Protein AF-A0A7J4PWI7-F1 (afdb_monomer_lite)

Secondary structure (DSSP, 8-state):
-HHHHHHHHHHHHHHHHHHHHHHT--------EE-TTT--EE-HHHHHHHHHHHHHHHHHHHHHHHHHHHHHHHHTT-HHHHHHHHHHHHHHHHHHHHHHHHHHHHHHHHHHHHHHTTPPPP---SHHHHHHHHHHHHHHIIIIIIHHHHHHHHHHHHHHHHHHHHHHHHHS-EEEEEEEE----SSS---EEEEEEEE--S---HHHHTT-TTTHHHHHHHHHHHHHHHHHHHHHHHHHHHHHHHHIIIIIHHHHHHHHTSTTTHHHHHHHHHHHHIIIIIHHHHHHHHHHHHHHHHHHHHHHHS-------SS---STHHHHHHHHHT-

Radius of gyration: 33.1 Å; chains: 1; bounding box: 90×52×99 Å

Structure (mmCIF, N/CA/C/O backbone):
data_AF-A0A7J4PWI7-F1
#
_entry.id   AF-A0A7J4PWI7-F1
#
loop_
_atom_site.group_PDB
_atom_site.id
_atom_site.type_symbol
_atom_site.label_atom_id
_atom_site.label_alt_id
_atom_site.label_comp_id
_atom_site.label_asym_id
_atom_site.label_entity_id
_atom_site.label_seq_id
_atom_site.pdbx_PDB_ins_code
_atom_site.Cartn_x
_atom_site.Cartn_y
_atom_site.Cartn_z
_atom_site.occupancy
_atom_site.B_iso_or_equiv
_atom_site.auth_seq_id
_atom_site.auth_comp_id
_atom_site.auth_asym_id
_atom_site.auth_atom_id
_atom_site.pdbx_PDB_model_num
ATOM 1 N N . MET A 1 1 ? -0.894 21.808 -42.595 1.00 53.47 1 MET A N 1
ATOM 2 C CA . MET A 1 1 ? 0.297 22.177 -41.791 1.00 53.47 1 MET A CA 1
ATOM 3 C C . MET A 1 1 ? 0.036 22.554 -40.318 1.00 53.47 1 MET A C 1
ATOM 5 O O . MET A 1 1 ? 0.923 22.250 -39.529 1.00 53.47 1 MET A O 1
ATOM 9 N N . PRO A 1 2 ? -1.102 23.141 -39.873 1.00 60.41 2 PRO A N 1
ATOM 10 C CA . PRO A 1 2 ? -1.274 23.492 -38.449 1.00 60.41 2 PRO A CA 1
ATOM 11 C C . PRO A 1 2 ? -1.449 22.274 -37.522 1.00 60.41 2 PRO A C 1
ATOM 13 O O . PRO A 1 2 ? -0.898 22.264 -36.426 1.00 60.41 2 PRO A O 1
ATOM 16 N N . ALA A 1 3 ? -2.112 21.208 -37.988 1.00 47.28 3 ALA A N 1
ATOM 17 C CA . ALA A 1 3 ? -2.286 19.973 -37.216 1.00 47.28 3 ALA A CA 1
ATOM 18 C C . ALA A 1 3 ? -0.951 19.293 -36.850 1.00 47.28 3 ALA A C 1
ATOM 20 O O . ALA A 1 3 ? -0.822 18.751 -35.763 1.00 47.28 3 ALA A O 1
ATOM 21 N N . PHE A 1 4 ? 0.060 19.394 -37.721 1.00 45.88 4 PHE A N 1
ATOM 22 C CA . PHE A 1 4 ? 1.384 18.800 -37.509 1.00 45.88 4 PHE A CA 1
ATOM 23 C C . PHE A 1 4 ? 2.193 19.520 -36.420 1.00 45.88 4 PHE A C 1
ATOM 25 O O . PHE A 1 4 ? 2.878 18.888 -35.623 1.00 45.88 4 PHE A O 1
ATOM 32 N N . ARG A 1 5 ? 2.090 20.855 -36.344 1.00 53.72 5 ARG A N 1
ATOM 33 C CA . ARG A 1 5 ? 2.756 21.6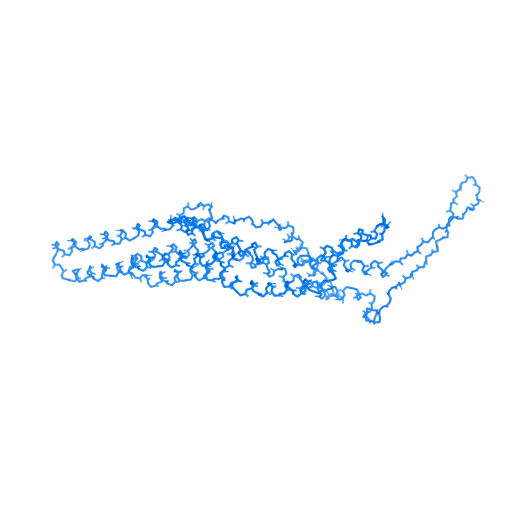30 -35.285 1.00 53.72 5 ARG A CA 1
ATOM 34 C C . ARG A 1 5 ? 2.149 21.348 -33.911 1.00 53.72 5 ARG A C 1
ATOM 36 O O . ARG A 1 5 ? 2.889 21.313 -32.936 1.00 53.72 5 ARG A O 1
ATOM 43 N N . ALA A 1 6 ? 0.837 21.114 -33.847 1.00 50.72 6 ALA A N 1
ATOM 44 C CA . ALA A 1 6 ? 0.144 20.786 -32.604 1.00 50.72 6 ALA A CA 1
ATOM 45 C C . ALA A 1 6 ? 0.543 19.403 -32.060 1.00 50.72 6 ALA A C 1
ATOM 47 O O . ALA A 1 6 ? 0.841 19.286 -30.874 1.00 50.72 6 ALA A O 1
ATOM 48 N N . THR A 1 7 ? 0.627 18.375 -32.913 1.00 52.72 7 THR A N 1
ATOM 49 C CA . THR A 1 7 ? 1.101 17.045 -32.490 1.00 52.72 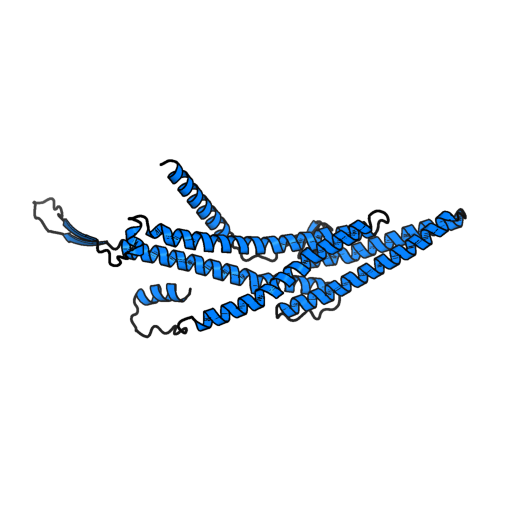7 THR A CA 1
ATOM 50 C C . THR A 1 7 ? 2.568 17.059 -32.082 1.00 52.72 7 THR A C 1
ATOM 52 O O . THR A 1 7 ? 2.908 16.464 -31.065 1.00 52.72 7 THR A O 1
ATOM 55 N N . LEU A 1 8 ? 3.432 17.782 -32.802 1.00 51.38 8 LEU A N 1
ATOM 56 C CA . LEU A 1 8 ? 4.846 17.895 -32.432 1.00 51.38 8 LEU A CA 1
ATOM 57 C C . LEU A 1 8 ? 5.028 18.584 -31.066 1.00 51.38 8 LEU A C 1
ATOM 59 O O . LEU A 1 8 ? 5.786 18.097 -30.234 1.00 51.38 8 LEU A O 1
ATOM 63 N N . LEU A 1 9 ? 4.297 19.675 -30.801 1.00 55.72 9 LEU A N 1
ATOM 64 C CA . LEU A 1 9 ? 4.323 20.365 -29.504 1.00 55.72 9 LEU A CA 1
ATOM 65 C C . LEU A 1 9 ? 3.799 19.486 -28.365 1.00 55.72 9 LEU A C 1
ATOM 67 O O . LEU A 1 9 ? 4.385 19.492 -27.286 1.00 55.72 9 LEU A O 1
ATOM 71 N N . ALA A 1 10 ? 2.740 18.709 -28.603 1.00 56.69 10 ALA A N 1
ATOM 72 C CA . ALA A 1 10 ? 2.210 17.775 -27.614 1.00 56.69 10 ALA A CA 1
ATOM 73 C C . ALA A 1 10 ? 3.214 16.658 -27.287 1.00 56.69 10 ALA A C 1
ATOM 75 O O . ALA A 1 10 ? 3.406 16.336 -26.117 1.00 56.69 10 ALA A O 1
ATOM 76 N N . ILE A 1 11 ? 3.905 16.119 -28.297 1.00 55.88 11 ILE A N 1
ATOM 77 C CA . ILE A 1 11 ? 4.947 15.101 -28.108 1.00 55.88 11 ILE A CA 1
ATOM 78 C C . ILE A 1 11 ? 6.139 15.690 -27.349 1.00 55.88 11 ILE A C 1
ATOM 80 O O . ILE A 1 11 ? 6.598 15.083 -26.389 1.00 55.88 11 ILE A O 1
ATOM 84 N N . VAL A 1 12 ? 6.611 16.885 -27.715 1.00 57.72 12 VAL A N 1
ATOM 85 C CA . VAL A 1 12 ? 7.731 17.546 -27.021 1.00 57.72 12 VAL A CA 1
ATOM 86 C C . VAL A 1 12 ? 7.363 17.873 -25.572 1.00 57.72 12 VAL A C 1
ATOM 88 O O . VAL A 1 12 ? 8.145 17.583 -24.674 1.00 57.72 12 VAL A O 1
ATOM 91 N N . ALA A 1 13 ? 6.165 18.403 -25.315 1.00 58.97 13 ALA A N 1
ATOM 92 C CA . ALA A 1 13 ? 5.693 18.674 -23.957 1.00 58.97 13 ALA A CA 1
ATOM 93 C C . ALA A 1 13 ? 5.564 17.387 -23.128 1.00 58.97 13 ALA A C 1
ATOM 95 O O . ALA A 1 13 ? 5.968 17.362 -21.968 1.00 58.97 13 ALA A O 1
ATOM 96 N N . PHE A 1 14 ? 5.065 16.306 -23.732 1.00 57.81 14 PHE A N 1
ATOM 97 C CA . PHE A 1 14 ? 4.988 14.996 -23.095 1.00 57.81 14 PHE A CA 1
ATOM 98 C C . PHE A 1 14 ? 6.383 14.438 -22.789 1.00 57.81 14 PHE A C 1
ATOM 100 O O . PHE A 1 14 ? 6.622 13.993 -21.673 1.00 57.81 14 PHE A O 1
ATOM 107 N N . VAL A 1 15 ? 7.335 14.509 -23.723 1.00 56.12 15 VAL A N 1
ATOM 108 C CA . VAL A 1 15 ? 8.722 14.059 -23.510 1.00 56.12 15 VAL A CA 1
ATOM 109 C C . VAL A 1 15 ? 9.410 14.883 -22.423 1.00 56.12 15 VAL A C 1
ATOM 111 O O . VAL A 1 15 ? 10.053 14.301 -21.558 1.00 56.12 15 VAL A O 1
ATOM 114 N N . VAL A 1 16 ? 9.239 16.208 -22.405 1.00 60.53 16 VAL A N 1
ATOM 115 C CA . VAL A 1 16 ? 9.807 17.086 -21.365 1.00 60.53 16 VAL A CA 1
ATOM 116 C C . VAL A 1 16 ? 9.191 16.795 -19.996 1.00 60.53 16 VAL A C 1
ATOM 118 O O . VAL A 1 16 ? 9.926 16.707 -19.015 1.00 60.53 16 VAL A O 1
ATOM 121 N N . LEU A 1 17 ? 7.873 16.578 -19.919 1.00 61.59 17 LEU A N 1
ATOM 122 C CA . LEU A 1 17 ? 7.196 16.175 -18.684 1.00 61.59 17 LEU A CA 1
ATOM 123 C C . LEU A 1 17 ? 7.711 14.819 -18.185 1.00 61.59 17 LEU A C 1
ATOM 125 O O . LEU A 1 17 ? 8.006 14.676 -17.001 1.00 61.59 17 LEU A O 1
ATOM 129 N N . ASN A 1 18 ? 7.884 13.850 -19.086 1.00 54.44 18 ASN A N 1
ATOM 130 C CA . ASN A 1 18 ? 8.469 12.552 -18.757 1.00 54.44 18 ASN A CA 1
ATOM 131 C C . ASN A 1 18 ? 9.926 12.682 -18.306 1.00 54.44 18 ASN A C 1
ATOM 133 O O . ASN A 1 18 ? 10.299 12.060 -17.321 1.00 54.44 18 ASN A O 1
ATOM 137 N N . LEU A 1 19 ? 10.735 13.534 -18.943 1.00 53.59 19 LEU A N 1
ATOM 138 C CA . LEU A 1 19 ? 12.110 13.802 -18.511 1.00 53.59 19 LEU A CA 1
ATOM 139 C C . LEU A 1 19 ? 12.151 14.416 -17.105 1.00 53.59 19 LEU A C 1
ATOM 141 O O . LEU A 1 19 ? 13.035 14.094 -16.313 1.00 53.59 19 LEU A O 1
ATOM 145 N N . PHE A 1 20 ? 11.185 15.281 -16.783 1.00 57.53 20 PHE A N 1
ATOM 146 C CA . PHE A 1 20 ? 11.046 15.870 -15.453 1.00 57.53 20 PHE A CA 1
ATOM 147 C C . PHE A 1 20 ? 10.653 14.813 -14.412 1.00 57.53 20 PHE A C 1
ATOM 149 O O . PHE A 1 20 ? 11.250 14.755 -13.339 1.00 57.53 20 PHE A O 1
ATOM 156 N N . LEU A 1 21 ? 9.706 13.931 -14.746 1.00 54.34 21 LEU A N 1
ATOM 157 C CA . LEU A 1 21 ? 9.281 12.822 -13.884 1.00 54.34 21 LEU A CA 1
ATOM 158 C C . LEU A 1 21 ? 10.399 11.787 -13.673 1.00 54.34 21 LEU A C 1
ATOM 160 O O . LEU A 1 21 ? 10.579 11.305 -12.559 1.00 54.34 21 LEU A O 1
ATOM 164 N N . VAL A 1 22 ? 11.187 11.499 -14.710 1.00 54.28 22 VAL A N 1
ATOM 165 C CA . VAL A 1 22 ? 12.326 10.569 -14.665 1.00 54.28 22 VAL A CA 1
ATOM 166 C C . VAL A 1 22 ? 13.483 11.138 -13.840 1.00 54.28 22 VAL A C 1
ATOM 168 O O . VAL A 1 22 ? 14.042 10.428 -13.011 1.00 54.28 22 VAL A O 1
ATOM 171 N N . ASN A 1 23 ? 13.812 12.426 -13.982 1.00 51.84 23 ASN A N 1
ATOM 172 C CA . ASN A 1 23 ? 14.836 13.069 -13.144 1.00 51.84 23 ASN A CA 1
ATOM 173 C C . ASN A 1 23 ? 14.395 13.247 -11.680 1.00 51.84 23 ASN A C 1
ATOM 175 O O . ASN A 1 23 ? 15.235 13.439 -10.805 1.00 51.84 23 ASN A O 1
ATOM 179 N N . SER A 1 24 ? 13.091 13.155 -11.406 1.00 52.72 24 SER A N 1
ATOM 180 C CA . SER A 1 24 ? 12.532 13.160 -10.049 1.00 52.72 24 SER A CA 1
ATOM 181 C C . SER A 1 24 ? 12.556 11.782 -9.385 1.00 52.72 24 SER A C 1
ATOM 183 O O . SER A 1 24 ? 12.088 11.654 -8.253 1.00 52.72 24 SER A O 1
ATOM 185 N N . TYR A 1 25 ? 13.086 10.751 -10.057 1.00 52.41 25 TYR A N 1
ATOM 186 C CA . TYR A 1 25 ? 13.194 9.388 -9.535 1.00 52.41 25 TYR A CA 1
ATOM 187 C C . TYR A 1 25 ? 14.305 9.279 -8.478 1.00 52.41 25 TYR A C 1
ATOM 189 O O . TYR A 1 25 ? 15.250 8.501 -8.592 1.00 52.41 25 TYR A O 1
ATOM 197 N N . ALA A 1 26 ? 14.209 10.076 -7.414 1.00 54.34 26 ALA A N 1
ATOM 198 C CA . ALA A 1 26 ? 14.834 9.711 -6.159 1.00 54.34 26 ALA A CA 1
ATOM 199 C C . ALA A 1 26 ? 14.147 8.425 -5.686 1.00 54.34 26 ALA A C 1
ATOM 201 O O . ALA A 1 26 ? 12.916 8.353 -5.689 1.00 54.34 26 ALA A O 1
ATOM 202 N N . ALA A 1 27 ?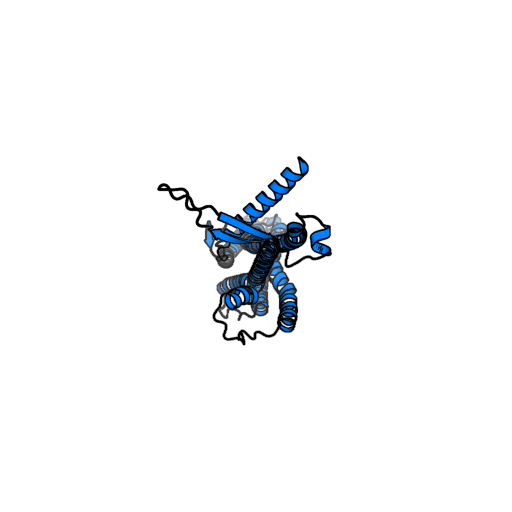 14.932 7.407 -5.313 1.00 52.84 27 ALA A N 1
ATOM 203 C CA . ALA A 1 27 ? 14.393 6.182 -4.729 1.00 52.84 27 ALA A CA 1
ATOM 204 C C . ALA A 1 27 ? 13.362 6.576 -3.662 1.00 52.84 27 ALA A C 1
ATOM 206 O O . ALA A 1 27 ? 13.718 7.400 -2.811 1.00 52.84 27 ALA A O 1
ATOM 207 N N . PRO A 1 28 ? 12.113 6.072 -3.725 1.00 53.62 28 PRO A N 1
ATOM 208 C CA . PRO A 1 28 ? 11.058 6.487 -2.814 1.00 53.62 28 PRO A CA 1
ATOM 209 C C . PRO A 1 28 ? 11.530 6.215 -1.386 1.00 53.62 28 PRO A C 1
ATOM 211 O O . PRO A 1 28 ? 11.543 5.079 -0.911 1.00 53.62 28 PRO A O 1
ATOM 214 N N . GLN A 1 29 ? 11.995 7.274 -0.724 1.00 55.81 29 GLN A N 1
ATOM 215 C CA . GLN A 1 29 ? 12.261 7.265 0.702 1.00 55.81 29 GLN A CA 1
ATOM 216 C C . GLN A 1 29 ? 10.919 6.966 1.357 1.00 55.81 29 GLN A C 1
ATOM 218 O O . GLN A 1 29 ? 9.901 7.478 0.888 1.00 55.81 29 GLN A O 1
ATOM 223 N N . ILE A 1 30 ? 10.904 6.119 2.391 1.00 58.31 30 ILE A N 1
ATOM 224 C CA . ILE A 1 30 ? 9.683 5.780 3.134 1.00 58.31 30 ILE A CA 1
ATOM 225 C C . ILE A 1 30 ? 8.980 7.095 3.466 1.00 58.31 30 ILE A C 1
ATOM 227 O O . ILE A 1 30 ? 9.465 7.853 4.306 1.00 58.31 30 ILE A O 1
ATOM 231 N N . ALA A 1 31 ? 7.897 7.390 2.742 1.00 61.81 31 ALA A N 1
ATOM 232 C CA . ALA A 1 31 ? 7.269 8.694 2.809 1.00 61.81 31 ALA A CA 1
ATOM 233 C C . ALA A 1 31 ? 6.785 8.880 4.243 1.00 61.81 31 ALA A C 1
ATOM 235 O O . ALA A 1 31 ? 5.945 8.121 4.738 1.00 61.81 31 ALA A O 1
ATOM 236 N N . THR A 1 32 ? 7.379 9.844 4.941 1.00 71.69 32 THR A N 1
ATOM 237 C CA . THR A 1 32 ? 6.895 10.239 6.252 1.00 71.69 32 THR A CA 1
ATOM 238 C C . THR A 1 32 ? 5.523 10.860 6.045 1.00 71.69 32 THR A C 1
ATOM 240 O O . THR A 1 32 ? 5.325 11.748 5.219 1.00 71.69 32 THR A O 1
ATOM 243 N N . VAL A 1 33 ? 4.539 10.340 6.765 1.00 69.94 33 VAL A N 1
ATOM 244 C CA . VAL A 1 33 ? 3.165 10.822 6.719 1.00 69.94 33 VAL A CA 1
ATOM 245 C C . VAL A 1 33 ? 2.964 11.736 7.912 1.00 69.94 33 VAL A C 1
ATOM 247 O O . VAL A 1 33 ? 3.306 11.380 9.040 1.00 69.94 33 VAL A O 1
ATOM 250 N N . THR A 1 34 ? 2.401 12.918 7.680 1.00 78.56 34 THR A N 1
ATOM 251 C CA . THR A 1 34 ? 1.926 13.781 8.761 1.00 78.56 34 THR A CA 1
ATOM 252 C C . THR A 1 34 ? 0.709 13.131 9.407 1.00 78.56 34 THR A C 1
ATOM 254 O O . THR A 1 34 ? -0.366 13.022 8.820 1.00 78.56 34 THR A O 1
ATOM 257 N N . CYS A 1 35 ? 0.888 12.639 10.628 1.00 78.00 35 CYS A N 1
ATOM 258 C CA . CYS A 1 35 ? -0.183 11.983 11.353 1.00 78.00 35 CYS A CA 1
ATOM 259 C C . CYS A 1 35 ? -1.165 13.042 11.872 1.00 78.00 35 CYS A C 1
ATOM 261 O O . CYS A 1 35 ? -0.782 13.917 12.644 1.00 78.00 35 CYS A O 1
ATOM 263 N N . ILE A 1 36 ? -2.441 12.970 11.473 1.00 77.00 36 ILE A N 1
ATOM 264 C CA . ILE A 1 36 ? -3.457 13.982 11.838 1.00 77.00 36 ILE A CA 1
ATOM 265 C C . ILE A 1 36 ? -3.604 14.123 13.360 1.00 77.00 36 ILE A C 1
ATOM 267 O O . ILE A 1 36 ? -3.910 15.199 13.862 1.00 77.00 36 ILE A O 1
ATOM 271 N N . LEU A 1 37 ? -3.351 13.042 14.097 1.00 76.50 37 LEU A N 1
ATOM 272 C CA . LEU A 1 37 ? -3.505 12.982 15.548 1.00 76.50 37 LEU A CA 1
ATOM 273 C C . LEU A 1 37 ? -2.525 13.881 16.310 1.00 76.50 37 LEU A C 1
ATOM 275 O O . LEU A 1 37 ? -2.882 14.409 17.357 1.00 76.50 37 LEU A O 1
ATOM 279 N N . ASN A 1 38 ? -1.294 14.027 15.817 1.00 82.50 38 ASN A N 1
ATOM 280 C CA . ASN A 1 38 ? -0.222 14.741 16.521 1.00 82.50 38 ASN A CA 1
ATOM 281 C C . ASN A 1 38 ? 0.491 15.795 15.656 1.00 82.50 38 ASN A C 1
ATOM 283 O O . ASN A 1 38 ? 1.352 16.508 16.162 1.00 82.50 38 ASN A O 1
ATOM 287 N N . GLY A 1 39 ? 0.163 15.888 14.364 1.00 83.19 39 GLY A N 1
ATOM 288 C CA . GLY A 1 39 ? 0.806 16.779 13.398 1.00 83.19 39 GLY A CA 1
ATOM 289 C C . GLY A 1 39 ? 2.245 16.397 13.032 1.00 83.19 39 GLY A C 1
ATOM 290 O O . GLY A 1 39 ? 2.864 17.086 12.224 1.00 83.19 39 GLY A O 1
ATOM 291 N N . ALA A 1 40 ? 2.792 15.316 13.590 1.00 86.19 40 ALA A N 1
ATOM 292 C CA . ALA A 1 40 ? 4.174 14.910 13.378 1.00 86.19 40 ALA A CA 1
ATOM 293 C C . ALA A 1 40 ? 4.316 14.029 12.129 1.00 86.19 40 ALA A C 1
ATOM 295 O O . ALA A 1 40 ? 3.480 13.170 11.842 1.00 86.19 40 ALA A O 1
ATOM 296 N N . SER A 1 41 ? 5.407 14.232 11.389 1.00 83.62 41 SER A N 1
ATOM 297 C CA . SER A 1 41 ? 5.795 13.405 10.248 1.00 83.62 41 SER A CA 1
ATOM 298 C C . SER A 1 41 ? 6.419 12.098 10.741 1.00 83.62 41 SER A C 1
ATOM 300 O O . SER A 1 41 ? 7.522 12.101 11.287 1.00 83.62 41 SER A O 1
ATOM 302 N N . MET A 1 42 ? 5.723 10.979 10.561 1.00 84.00 42 MET A N 1
ATOM 303 C CA . MET A 1 42 ? 6.160 9.659 11.022 1.00 84.00 42 MET A CA 1
ATOM 304 C C . MET A 1 42 ? 5.807 8.567 10.017 1.00 84.00 42 MET A C 1
ATOM 306 O O . MET A 1 42 ? 5.102 8.806 9.040 1.00 84.00 42 MET A O 1
ATOM 310 N N . THR A 1 43 ? 6.312 7.354 10.226 1.00 81.12 43 THR A N 1
ATOM 311 C CA . THR A 1 43 ? 5.929 6.227 9.372 1.00 81.12 43 THR A CA 1
ATOM 312 C C . THR A 1 43 ? 4.432 5.919 9.545 1.00 81.12 43 THR A C 1
ATOM 314 O O . THR A 1 43 ? 3.887 6.104 10.640 1.00 81.12 43 THR A O 1
ATOM 317 N N . PRO A 1 44 ? 3.739 5.428 8.500 1.00 72.62 44 PRO A N 1
ATOM 318 C CA . PRO A 1 44 ? 2.307 5.125 8.577 1.00 72.62 44 PRO A CA 1
ATOM 319 C C . PRO A 1 44 ? 1.936 4.206 9.752 1.00 72.62 44 PRO A C 1
ATOM 321 O O . PRO A 1 44 ? 0.915 4.410 10.409 1.00 72.62 44 PRO A O 1
ATOM 324 N N . GLY A 1 45 ? 2.792 3.226 10.061 1.00 74.12 45 GLY A N 1
ATOM 325 C CA . GLY A 1 45 ? 2.584 2.322 11.191 1.00 74.12 45 GLY A CA 1
ATOM 326 C C . GLY A 1 45 ? 2.691 3.022 12.553 1.00 74.12 45 GLY A C 1
ATOM 327 O O . GLY A 1 45 ? 1.858 2.777 13.423 1.00 74.12 45 GLY A O 1
ATOM 328 N N . ALA A 1 46 ? 3.626 3.966 12.722 1.00 82.25 46 ALA A N 1
ATOM 329 C CA . ALA A 1 46 ? 3.749 4.735 13.962 1.00 82.25 46 ALA A CA 1
ATOM 330 C C . ALA A 1 46 ? 2.506 5.609 14.221 1.00 82.25 46 ALA A C 1
ATOM 332 O O . ALA A 1 46 ? 2.045 5.714 15.361 1.00 82.25 46 ALA A O 1
ATOM 333 N N . CYS A 1 47 ? 1.906 6.166 13.160 1.00 81.00 47 CYS A N 1
ATOM 334 C CA . CYS A 1 47 ? 0.652 6.911 13.276 1.00 81.00 47 CYS A CA 1
ATOM 335 C C . CYS A 1 47 ? -0.493 6.016 13.774 1.00 81.00 47 CYS A C 1
ATOM 337 O O . CYS A 1 47 ? -1.221 6.395 14.693 1.00 81.00 47 CYS A O 1
ATOM 339 N N . LEU A 1 48 ? -0.603 4.786 13.259 1.00 79.00 48 LEU A N 1
ATOM 340 C CA . LEU A 1 48 ? -1.575 3.809 13.756 1.00 79.00 48 LEU A CA 1
ATOM 341 C C . LEU A 1 48 ? -1.321 3.433 15.226 1.00 79.00 48 LEU A C 1
ATOM 343 O O . LEU A 1 48 ? -2.267 3.349 16.010 1.00 79.00 48 LEU A O 1
ATOM 347 N N . GLY A 1 49 ? -0.055 3.267 15.622 1.00 81.19 49 GLY A N 1
ATOM 348 C CA . GLY A 1 49 ? 0.328 3.025 17.016 1.00 81.19 49 GLY A CA 1
ATOM 349 C C . GLY A 1 49 ? -0.173 4.118 17.966 1.00 81.19 49 GLY A C 1
ATOM 350 O O . GLY A 1 49 ? -0.653 3.814 19.057 1.00 81.19 49 GLY A O 1
ATOM 351 N N . SER A 1 50 ? -0.161 5.380 17.520 1.00 83.31 50 SER A N 1
ATOM 352 C CA . SER A 1 50 ? -0.699 6.517 18.281 1.00 83.31 50 SER A CA 1
ATOM 353 C C . SER A 1 50 ? -2.234 6.551 18.365 1.00 83.31 50 SER A C 1
ATOM 355 O O . SER A 1 50 ? -2.789 7.151 19.285 1.00 83.31 50 SER A O 1
ATOM 357 N N . ALA A 1 51 ? -2.940 5.858 17.465 1.00 78.44 51 ALA A N 1
ATOM 358 C CA . ALA A 1 51 ? -4.400 5.770 17.493 1.00 78.44 51 ALA A CA 1
ATOM 359 C C . ALA A 1 51 ? -4.918 4.828 18.596 1.00 78.44 51 ALA A C 1
ATOM 361 O O . ALA A 1 51 ? -6.036 5.009 19.078 1.00 78.44 51 ALA A O 1
ATOM 362 N N . ILE A 1 52 ? -4.116 3.846 19.027 1.00 80.69 52 ILE A N 1
ATOM 363 C CA . ILE A 1 52 ? -4.479 2.884 20.083 1.00 80.69 52 ILE A CA 1
ATOM 364 C C . ILE A 1 52 ? -4.780 3.579 21.424 1.00 80.69 52 ILE A C 1
ATOM 366 O O . ILE A 1 52 ? -5.880 3.380 21.949 1.00 80.69 52 ILE A O 1
ATOM 370 N N . PRO A 1 53 ? -3.878 4.403 21.999 1.00 83.06 53 PRO A N 1
ATOM 371 C CA . PRO A 1 53 ? -4.178 5.101 23.247 1.00 83.06 53 PRO A CA 1
ATOM 372 C C . PRO A 1 53 ? -5.371 6.051 23.093 1.00 83.06 53 PRO A C 1
ATOM 374 O O . PRO A 1 53 ? -6.173 6.168 24.016 1.00 83.06 53 PRO A O 1
ATOM 377 N N . LEU A 1 54 ? -5.558 6.660 21.917 1.00 79.75 54 LEU A N 1
ATOM 378 C CA . LEU A 1 54 ? -6.713 7.518 21.650 1.00 79.75 54 LEU A CA 1
ATOM 379 C C . LEU A 1 54 ? -8.037 6.735 21.662 1.00 79.75 54 LEU A C 1
ATOM 381 O O . LEU A 1 54 ? -9.031 7.199 22.219 1.00 79.75 54 LEU A O 1
ATOM 385 N N . ALA A 1 55 ? -8.040 5.524 21.098 1.00 76.44 55 ALA A N 1
ATOM 386 C CA . ALA A 1 55 ? -9.176 4.608 21.153 1.00 76.44 55 ALA A CA 1
ATOM 387 C C . ALA A 1 55 ? -9.536 4.257 22.600 1.00 76.44 55 ALA A C 1
ATOM 389 O O . ALA A 1 55 ? -10.708 4.267 22.978 1.00 76.44 55 ALA A O 1
ATOM 390 N N . LEU A 1 56 ? -8.516 3.974 23.414 1.00 80.19 56 LEU A N 1
ATOM 391 C CA . LEU A 1 56 ? -8.682 3.610 24.815 1.00 80.19 56 LEU A CA 1
ATOM 392 C C . LEU A 1 56 ? -9.241 4.783 25.631 1.00 80.19 56 LEU A C 1
ATOM 394 O O . LEU A 1 56 ? -10.175 4.584 26.405 1.00 80.19 56 LEU A O 1
ATOM 398 N N . ILE A 1 57 ? -8.759 6.006 25.386 1.00 83.94 57 ILE A N 1
ATOM 399 C CA . ILE A 1 57 ? -9.325 7.234 25.966 1.00 83.94 57 ILE A CA 1
ATOM 400 C C . ILE A 1 57 ? -10.793 7.402 25.555 1.00 83.94 57 ILE A C 1
ATOM 402 O O . ILE A 1 57 ? -11.629 7.690 26.407 1.00 83.94 57 ILE A O 1
ATOM 406 N N . GLY A 1 58 ? -11.136 7.174 24.283 1.00 78.62 58 GLY A N 1
ATOM 407 C CA . GLY A 1 58 ? -12.518 7.262 23.799 1.00 78.62 58 GLY A CA 1
ATOM 408 C C . GLY A 1 58 ? -13.463 6.261 24.474 1.00 78.62 58 GLY A C 1
ATOM 409 O O . GLY A 1 58 ? -14.573 6.621 24.869 1.00 78.62 58 GLY A O 1
ATOM 410 N N . ILE A 1 59 ? -13.014 5.017 24.671 1.00 80.19 59 ILE A N 1
ATOM 411 C CA . ILE A 1 59 ? -13.770 3.996 25.415 1.00 80.19 59 ILE A CA 1
ATOM 412 C C . ILE A 1 59 ? -13.928 4.410 26.881 1.00 80.19 59 ILE A C 1
ATOM 414 O O . ILE A 1 59 ? -15.026 4.319 27.426 1.00 80.19 59 ILE A O 1
ATOM 418 N N . LEU A 1 60 ? -12.855 4.885 27.515 1.00 84.50 60 LEU A N 1
ATOM 419 C CA . LEU A 1 60 ? -12.867 5.306 28.916 1.00 84.50 60 LEU A CA 1
ATOM 420 C C . LEU A 1 60 ? -13.824 6.491 29.119 1.00 84.50 60 LEU A C 1
ATOM 422 O O . LEU A 1 60 ? -14.638 6.475 30.038 1.00 84.50 60 LEU A O 1
ATOM 426 N N . LEU A 1 61 ? -13.816 7.459 28.204 1.00 84.31 61 LEU A N 1
ATOM 427 C CA . LEU A 1 61 ? -14.743 8.589 28.204 1.00 84.31 61 LEU A CA 1
ATOM 428 C C . LEU A 1 61 ? -16.199 8.130 28.018 1.00 84.31 61 LEU A C 1
ATOM 430 O O . LEU A 1 61 ? -17.080 8.590 28.742 1.00 84.31 61 LEU A O 1
ATOM 434 N N . SER A 1 62 ? -16.457 7.169 27.124 1.00 82.56 62 SER A N 1
ATOM 435 C CA . SER A 1 62 ? -17.785 6.552 26.974 1.00 82.56 62 SER A CA 1
ATOM 436 C C . SER A 1 62 ? -18.249 5.859 28.264 1.00 82.56 62 SER A C 1
ATOM 438 O O . SER A 1 62 ? -19.406 6.007 28.662 1.00 82.56 62 SER A O 1
ATOM 440 N N . LEU A 1 63 ? -17.348 5.162 28.965 1.00 83.25 63 LEU A N 1
ATOM 441 C CA . LEU A 1 63 ? -17.647 4.535 30.255 1.00 83.25 63 LEU A CA 1
ATOM 442 C C . LEU A 1 63 ? -17.923 5.568 31.355 1.00 83.25 63 LEU A C 1
ATOM 444 O O . LEU A 1 63 ? -18.854 5.367 32.133 1.00 83.25 63 LEU A O 1
ATOM 448 N N . ILE A 1 64 ? -17.180 6.680 31.399 1.00 88.00 64 ILE A N 1
ATOM 449 C CA . ILE A 1 64 ? -17.428 7.783 32.343 1.00 88.00 64 ILE A CA 1
ATOM 450 C C . ILE A 1 64 ? -18.816 8.385 32.111 1.00 88.00 64 ILE A C 1
ATOM 452 O O . ILE A 1 64 ? -19.567 8.567 33.068 1.00 88.00 64 ILE A O 1
ATOM 456 N N . ILE A 1 65 ? -19.188 8.650 30.855 1.00 85.12 65 ILE A N 1
ATOM 457 C CA . ILE A 1 65 ? -20.526 9.161 30.520 1.00 85.12 65 ILE A CA 1
ATOM 458 C C . ILE A 1 65 ? -21.599 8.154 30.948 1.00 85.12 65 ILE A C 1
ATOM 460 O O . ILE A 1 65 ? -22.582 8.533 31.584 1.00 85.12 65 ILE A O 1
ATOM 464 N N . GLY A 1 66 ? -21.397 6.864 30.662 1.00 85.81 66 GLY A N 1
ATOM 465 C CA . GLY A 1 66 ? -22.305 5.803 31.098 1.00 85.81 66 GLY A CA 1
ATOM 466 C C . GLY A 1 66 ? -22.464 5.741 32.622 1.00 85.81 66 GLY A C 1
ATOM 467 O O . GLY A 1 66 ? -23.585 5.616 33.119 1.00 85.81 66 GLY A O 1
ATOM 468 N N . ALA A 1 67 ? -21.366 5.885 33.368 1.00 86.75 67 ALA A N 1
ATOM 469 C CA . ALA A 1 67 ? -21.366 5.914 34.828 1.00 86.75 67 ALA A CA 1
ATOM 470 C C . ALA A 1 67 ? -22.072 7.159 35.386 1.00 86.75 67 ALA A C 1
ATOM 472 O O . ALA A 1 67 ? -22.860 7.044 36.325 1.00 86.75 67 ALA A O 1
ATOM 473 N N . ALA A 1 68 ? -21.858 8.331 34.782 1.00 90.88 68 ALA A N 1
ATOM 474 C CA . ALA A 1 68 ? -22.550 9.558 35.162 1.00 90.88 68 ALA A CA 1
ATOM 475 C C . ALA A 1 68 ? -24.067 9.412 34.972 1.00 90.88 68 ALA A C 1
ATOM 477 O O . ALA A 1 68 ? -24.830 9.664 35.901 1.00 90.88 68 ALA A O 1
ATOM 478 N N . ILE A 1 69 ? -24.510 8.919 33.810 1.00 91.50 69 ILE A N 1
ATOM 479 C CA . ILE A 1 69 ? -25.932 8.669 33.524 1.00 91.50 69 ILE A CA 1
ATOM 480 C C . ILE A 1 69 ? -26.540 7.683 34.529 1.00 91.50 69 ILE A C 1
ATOM 482 O O . ILE A 1 69 ? -27.677 7.874 34.957 1.00 91.50 69 ILE A O 1
ATOM 486 N N . PHE A 1 70 ? -25.793 6.652 34.931 1.00 91.75 70 PHE A N 1
ATOM 487 C CA . PHE A 1 70 ? -26.223 5.722 35.972 1.00 91.75 70 PHE A CA 1
ATOM 488 C C . PHE A 1 70 ? -26.419 6.422 37.326 1.00 91.75 70 PHE A C 1
ATOM 490 O O . PHE A 1 70 ? -27.481 6.270 37.928 1.00 91.75 70 PHE A O 1
ATOM 497 N N . MET A 1 71 ? -25.454 7.236 37.774 1.00 94.56 71 MET A N 1
ATOM 498 C CA . MET A 1 71 ? -25.580 7.994 39.028 1.00 94.56 71 MET A CA 1
ATOM 499 C C . MET A 1 71 ? -26.773 8.957 38.992 1.00 94.56 71 MET A C 1
ATOM 501 O O . MET A 1 71 ? -27.567 8.978 39.929 1.00 94.56 71 MET A O 1
ATOM 505 N N . PHE A 1 72 ? -26.963 9.691 37.890 1.00 94.31 72 PHE A N 1
ATOM 506 C CA . PHE A 1 72 ? -28.137 10.549 37.694 1.00 94.31 72 PHE A CA 1
ATOM 507 C C . PHE A 1 72 ? -29.446 9.742 37.705 1.00 94.31 72 PHE A C 1
ATOM 509 O O . PHE A 1 72 ? -30.418 10.134 38.346 1.00 94.31 72 PHE A O 1
ATOM 516 N N . GLY A 1 73 ? -29.478 8.589 37.036 1.00 94.88 73 GLY A N 1
ATOM 517 C CA . GLY A 1 73 ? -30.646 7.710 37.016 1.00 94.88 73 GLY A CA 1
ATOM 518 C C . GLY A 1 73 ? -31.038 7.188 38.401 1.00 94.88 73 GLY A C 1
ATOM 519 O O . GLY A 1 73 ? -32.231 7.021 38.665 1.00 94.88 73 GLY A O 1
ATOM 520 N N . GLU A 1 74 ? -30.062 6.959 39.282 1.00 94.75 74 GLU A N 1
ATOM 521 C CA . GLU A 1 74 ? -30.309 6.510 40.655 1.00 94.75 74 GLU A CA 1
ATOM 522 C C . GLU A 1 74 ? -30.745 7.659 41.571 1.00 94.75 74 GLU A C 1
ATOM 524 O O . GLU A 1 74 ? -31.734 7.514 42.284 1.00 94.75 74 GLU A O 1
ATOM 529 N N . VAL A 1 75 ? -30.092 8.825 41.483 1.00 97.38 75 VAL A N 1
ATOM 530 C CA . VAL A 1 75 ? -30.426 10.014 42.293 1.00 97.38 75 VAL A CA 1
ATOM 531 C C . VAL A 1 75 ? -31.852 10.506 42.030 1.00 97.38 75 VAL A C 1
ATOM 533 O O . VAL A 1 75 ? -32.569 10.847 42.966 1.00 97.38 75 VAL A O 1
ATOM 536 N N . PHE A 1 76 ? -32.287 10.516 40.767 1.00 96.81 76 PHE A N 1
ATOM 537 C CA . PHE A 1 76 ? -33.619 11.000 40.376 1.00 96.81 76 PHE A CA 1
ATOM 538 C C . PHE A 1 76 ? -34.667 9.883 40.236 1.00 96.81 76 PHE A C 1
ATOM 540 O O . PHE A 1 76 ? -35.821 10.158 39.912 1.00 96.81 76 PHE A O 1
ATOM 547 N N . ASN A 1 77 ? -34.272 8.622 40.446 1.00 96.38 77 ASN A N 1
ATOM 548 C CA . ASN A 1 77 ? -35.105 7.423 40.304 1.00 96.38 77 ASN A CA 1
ATOM 549 C C . ASN A 1 77 ? -35.921 7.354 38.991 1.00 96.38 77 ASN A C 1
ATOM 551 O O . ASN A 1 77 ? -37.058 6.879 38.949 1.00 96.38 77 ASN A O 1
ATOM 555 N N . TYR A 1 78 ? -35.340 7.834 37.891 1.00 97.25 78 TYR A N 1
ATOM 556 C CA . TYR A 1 78 ? -36.015 7.923 36.598 1.00 97.25 78 TYR A CA 1
ATOM 557 C C . TYR A 1 78 ? -35.843 6.617 35.806 1.00 97.25 78 TYR A C 1
ATOM 559 O O . TYR A 1 78 ? -34.764 6.317 35.286 1.00 97.25 78 TYR A O 1
ATOM 567 N N . GLN A 1 79 ? -36.908 5.817 35.689 1.00 96.00 79 GLN A N 1
ATOM 568 C CA . GLN A 1 79 ? -36.842 4.505 35.023 1.00 96.00 79 GLN A CA 1
ATOM 569 C C . GLN A 1 79 ? -36.337 4.525 33.563 1.00 96.00 79 GLN A C 1
ATOM 571 O O . GLN A 1 79 ? -35.565 3.629 33.205 1.00 96.00 79 GLN A O 1
ATOM 576 N N . PRO A 1 80 ? -36.676 5.515 32.712 1.00 95.50 80 PRO A N 1
ATOM 577 C CA . PRO A 1 80 ? -36.159 5.552 31.342 1.00 95.50 80 PRO A CA 1
ATOM 578 C C . PRO A 1 80 ? -34.629 5.694 31.268 1.00 95.50 80 PRO A C 1
ATOM 580 O O . PRO A 1 80 ? -33.996 5.060 30.422 1.00 95.50 80 PRO A O 1
ATOM 583 N N . LEU A 1 81 ? -34.018 6.442 32.197 1.00 93.69 81 LEU A N 1
ATOM 584 C CA . LEU A 1 81 ? -32.558 6.582 32.317 1.00 93.69 81 LEU A CA 1
ATOM 585 C C . LEU A 1 81 ? -31.908 5.243 32.709 1.00 93.69 81 LEU A C 1
ATOM 587 O O . LEU A 1 81 ? -30.881 4.856 32.142 1.00 93.69 81 LEU A O 1
ATOM 591 N N . LYS A 1 82 ? -32.561 4.481 33.601 1.00 92.62 82 LYS A N 1
ATOM 592 C CA . LYS A 1 82 ? -32.142 3.119 33.978 1.00 92.62 82 LYS A CA 1
ATOM 593 C C . LYS A 1 82 ? -32.176 2.149 32.784 1.00 92.62 82 LYS A C 1
ATOM 595 O O . LYS A 1 82 ? -31.314 1.282 32.648 1.00 92.62 82 LYS A O 1
ATOM 600 N N . GLY A 1 83 ? -33.148 2.294 31.885 1.00 93.12 83 GLY A N 1
ATOM 601 C CA . GLY A 1 83 ? -33.201 1.526 30.636 1.00 93.12 83 GLY A CA 1
ATOM 602 C C . GLY A 1 83 ? -32.103 1.924 29.643 1.00 93.12 83 GLY A C 1
ATOM 603 O O . GLY A 1 83 ? -31.474 1.056 29.029 1.00 93.12 83 GLY A O 1
ATOM 604 N N . PHE A 1 84 ? -31.849 3.228 29.516 1.00 92.00 84 PHE A N 1
ATOM 605 C CA . PHE A 1 84 ? -30.855 3.779 28.599 1.00 92.00 84 PHE A CA 1
ATOM 606 C C . PHE A 1 84 ? -29.432 3.304 28.928 1.00 92.00 84 PHE A C 1
ATOM 608 O O . PHE A 1 84 ? -28.767 2.771 28.041 1.00 92.00 84 PHE A O 1
ATOM 615 N N . TYR A 1 85 ? -28.981 3.387 30.190 1.00 92.38 85 TYR A N 1
ATOM 616 C CA . TYR A 1 85 ? -27.598 2.999 30.526 1.00 92.38 85 TYR A CA 1
ATOM 617 C C . TYR A 1 85 ? -27.324 1.508 30.277 1.00 92.38 85 TYR A C 1
ATOM 619 O O . TYR A 1 85 ? -26.242 1.160 29.813 1.00 92.38 85 TYR A O 1
ATOM 627 N N . LYS A 1 86 ? -28.286 0.607 30.545 1.00 93.38 86 LYS A N 1
ATOM 628 C CA . LYS A 1 86 ? -28.107 -0.836 30.286 1.00 93.38 86 LYS A CA 1
ATOM 629 C C . LYS A 1 86 ? -27.919 -1.113 28.800 1.00 93.38 86 LYS A C 1
ATOM 631 O O . LYS A 1 86 ? -27.135 -1.987 28.427 1.00 93.38 86 LYS A O 1
ATOM 636 N N . ARG A 1 87 ? -28.656 -0.380 27.959 1.00 92.56 87 ARG A N 1
ATOM 637 C CA . ARG A 1 87 ? -28.528 -0.464 26.505 1.00 92.56 87 ARG A CA 1
ATOM 638 C C . ARG A 1 87 ? -27.173 0.081 26.067 1.00 92.56 87 ARG A C 1
ATOM 640 O O . ARG A 1 87 ? -26.455 -0.630 25.372 1.00 92.56 87 ARG A O 1
ATOM 647 N N . GLU A 1 88 ? -26.797 1.262 26.549 1.00 88.88 88 GLU A N 1
ATOM 648 C CA . GLU A 1 88 ? -25.538 1.905 26.174 1.00 88.88 88 GLU A CA 1
ATOM 649 C C . GLU A 1 88 ? -24.318 1.097 26.631 1.00 88.88 88 GLU A C 1
ATOM 651 O O . GLU A 1 88 ? -23.418 0.860 25.838 1.00 88.88 88 GLU A O 1
ATOM 656 N N . LEU A 1 89 ? -24.312 0.554 27.853 1.00 89.44 89 LEU A N 1
ATOM 657 C CA . LEU A 1 89 ? -23.207 -0.264 28.366 1.00 89.44 89 LEU A CA 1
ATOM 658 C C . LEU A 1 89 ? -23.009 -1.536 27.535 1.00 89.44 89 LEU A C 1
ATOM 660 O O . LEU A 1 89 ? -21.880 -1.880 27.182 1.00 89.44 89 LEU A O 1
ATOM 664 N N . ARG A 1 90 ? -24.101 -2.222 27.170 1.00 92.56 90 ARG A N 1
ATOM 665 C CA . ARG A 1 90 ? -24.037 -3.401 26.290 1.00 92.56 90 ARG A CA 1
ATOM 666 C C . ARG A 1 90 ? -23.475 -3.029 24.920 1.00 92.56 90 ARG A C 1
ATOM 668 O O . ARG A 1 90 ? -22.684 -3.778 24.351 1.00 92.56 90 ARG A O 1
ATOM 675 N N . GLU A 1 91 ? -23.881 -1.883 24.400 1.00 89.12 91 GLU A N 1
ATOM 676 C CA . GLU A 1 91 ? -23.409 -1.366 23.127 1.00 89.12 91 GLU A CA 1
ATOM 677 C C . GLU A 1 91 ? -21.928 -0.947 23.196 1.00 89.12 91 GLU A C 1
ATOM 679 O O . GLU A 1 91 ? -21.158 -1.287 22.295 1.00 89.12 91 GLU A O 1
ATOM 684 N N . THR A 1 92 ? -21.473 -0.270 24.247 1.00 86.25 92 THR A N 1
ATOM 685 C CA . THR A 1 92 ? -20.058 0.086 24.450 1.00 86.25 92 THR A CA 1
ATOM 686 C C . THR A 1 92 ? -19.183 -1.154 24.625 1.00 86.25 92 THR A C 1
ATOM 688 O O . THR A 1 92 ? -18.107 -1.222 24.033 1.00 86.25 92 THR A O 1
ATOM 691 N N . LEU A 1 93 ? -19.665 -2.186 25.325 1.00 89.50 93 LEU A N 1
ATOM 692 C CA . LEU A 1 93 ? -18.956 -3.462 25.463 1.00 89.50 93 LEU A CA 1
ATOM 693 C C . LEU A 1 93 ? -18.762 -4.165 24.110 1.00 89.50 93 LEU A C 1
ATOM 695 O O . LEU A 1 93 ? -17.649 -4.581 23.788 1.00 89.50 93 LEU A O 1
ATOM 699 N N . LYS A 1 94 ? -19.815 -4.247 23.281 1.00 90.31 94 LYS A N 1
ATOM 700 C CA . LYS A 1 94 ? -19.701 -4.752 21.897 1.00 90.31 94 LYS A CA 1
ATOM 701 C C . LYS A 1 94 ? -18.698 -3.932 21.084 1.00 90.31 94 LYS A C 1
ATOM 703 O O . LYS A 1 94 ? -17.972 -4.482 20.256 1.00 90.31 94 LYS A O 1
ATOM 708 N N . SER A 1 95 ? -18.656 -2.619 21.314 1.00 86.00 95 SER A N 1
ATOM 709 C CA . SER A 1 95 ? -17.717 -1.727 20.642 1.00 86.00 95 SER A CA 1
ATOM 710 C C . SER A 1 95 ? -16.267 -2.045 21.000 1.00 86.00 95 SER A C 1
ATOM 712 O O . SER A 1 95 ? -15.460 -2.311 20.106 1.00 86.00 95 SER A O 1
ATOM 714 N N . ALA A 1 96 ? -15.967 -2.115 22.296 1.00 86.50 96 ALA A N 1
ATOM 715 C CA . ALA A 1 96 ? -14.645 -2.455 22.809 1.00 86.50 96 ALA A CA 1
ATOM 716 C C . ALA A 1 96 ? -14.174 -3.833 22.313 1.00 86.50 96 ALA A C 1
ATOM 718 O O . ALA A 1 96 ? -13.065 -3.954 21.795 1.00 86.50 96 ALA A O 1
ATOM 719 N N . LEU A 1 97 ? -15.044 -4.847 22.381 1.00 90.31 97 LEU A N 1
ATOM 720 C CA . LEU A 1 97 ? -14.735 -6.200 21.913 1.00 90.31 97 LEU A CA 1
ATOM 721 C C . LEU A 1 97 ? -14.430 -6.233 20.409 1.00 90.31 97 LEU A C 1
ATOM 723 O O . LEU A 1 97 ? -13.470 -6.867 19.984 1.00 90.31 97 LEU A O 1
ATOM 727 N N . LEU A 1 98 ? -15.193 -5.502 19.596 1.00 87.12 98 LEU A N 1
ATOM 728 C CA . LEU A 1 98 ? -14.946 -5.440 18.156 1.00 87.12 98 LEU A CA 1
ATOM 729 C C . LEU A 1 98 ? -13.654 -4.675 17.822 1.00 87.12 98 LEU A C 1
ATOM 731 O O . LEU A 1 98 ? -12.963 -5.074 16.893 1.00 87.12 98 LEU A O 1
ATOM 735 N N . ILE A 1 99 ? -13.288 -3.626 18.576 1.00 84.88 99 ILE A N 1
ATOM 736 C CA . ILE A 1 99 ? -11.983 -2.952 18.411 1.00 84.88 99 ILE A CA 1
ATOM 737 C C . ILE A 1 99 ? -10.849 -3.945 18.677 1.00 84.88 99 ILE A C 1
ATOM 739 O O . ILE A 1 99 ? -9.931 -4.044 17.866 1.00 84.88 99 ILE A O 1
ATOM 743 N N . ALA A 1 100 ? -10.938 -4.713 19.768 1.00 87.06 100 ALA A N 1
ATOM 744 C CA . ALA A 1 100 ? -9.945 -5.731 20.099 1.00 87.06 100 ALA A CA 1
ATOM 745 C C . ALA A 1 100 ? -9.809 -6.776 18.981 1.00 87.06 100 ALA A C 1
ATOM 747 O O . ALA A 1 100 ? -8.697 -7.035 18.527 1.00 87.06 100 ALA A O 1
ATOM 748 N N . ILE A 1 101 ? -10.932 -7.299 18.471 1.00 88.94 101 ILE A N 1
ATOM 749 C CA . ILE A 1 101 ? -10.934 -8.253 17.351 1.00 88.94 101 ILE A CA 1
ATOM 750 C C . ILE A 1 101 ? -10.303 -7.640 16.101 1.00 88.94 101 ILE A C 1
ATOM 752 O O . ILE A 1 101 ? -9.472 -8.289 15.473 1.00 88.94 101 ILE A O 1
ATOM 756 N N . ILE A 1 102 ? -10.661 -6.403 15.739 1.00 85.38 102 ILE A N 1
ATOM 757 C CA . ILE A 1 102 ? -10.077 -5.732 14.573 1.00 85.38 102 ILE A CA 1
ATOM 758 C C . ILE A 1 102 ? -8.561 -5.640 14.725 1.00 85.38 102 ILE A C 1
ATOM 760 O O . ILE A 1 102 ? -7.853 -6.045 13.813 1.00 85.38 102 ILE A O 1
ATOM 764 N N . PHE A 1 103 ? -8.044 -5.179 15.864 1.00 83.12 103 PHE A N 1
ATOM 765 C CA . PHE A 1 103 ? -6.596 -5.101 16.066 1.00 83.12 103 PHE A CA 1
ATOM 766 C C . PHE A 1 103 ? -5.920 -6.474 16.014 1.00 83.12 103 PHE A C 1
ATOM 768 O O . PHE A 1 103 ? -4.872 -6.601 15.383 1.00 83.12 103 PHE A O 1
ATOM 775 N N . SER A 1 104 ? -6.524 -7.515 16.593 1.00 87.81 104 SER A N 1
ATOM 776 C CA . SER A 1 104 ? -6.008 -8.884 16.477 1.00 87.81 104 SER A CA 1
ATOM 777 C C . SER A 1 104 ? -5.958 -9.357 15.023 1.00 87.81 104 SER A C 1
ATOM 779 O O . SER A 1 104 ? -4.939 -9.888 14.585 1.00 87.81 104 SER A O 1
ATOM 781 N N . VAL A 1 105 ? -7.022 -9.119 14.252 1.00 86.44 105 VAL A N 1
ATOM 782 C CA . VAL A 1 105 ? -7.077 -9.464 12.825 1.00 86.44 105 VAL A CA 1
ATOM 783 C C . VAL A 1 105 ? -6.058 -8.656 12.028 1.00 86.44 105 VAL A C 1
ATOM 785 O O . VAL A 1 105 ? -5.407 -9.223 11.161 1.00 86.44 105 VAL A O 1
ATOM 788 N N . LEU A 1 106 ? -5.863 -7.370 12.331 1.00 83.69 106 LEU A N 1
ATOM 789 C CA . LEU A 1 106 ? -4.862 -6.530 11.667 1.00 83.69 106 LEU A CA 1
ATOM 790 C C . LEU A 1 106 ? -3.444 -7.037 11.913 1.00 83.69 106 LEU A C 1
ATOM 792 O O . LEU A 1 106 ? -2.654 -7.099 10.974 1.00 83.69 106 LEU A O 1
ATOM 796 N N . ILE A 1 107 ? -3.134 -7.449 13.144 1.00 85.56 107 ILE A N 1
ATOM 797 C CA . ILE A 1 107 ? -1.839 -8.053 13.473 1.00 85.56 107 ILE A CA 1
ATOM 798 C C . ILE A 1 107 ? -1.648 -9.337 12.661 1.00 85.56 107 ILE A C 1
ATOM 800 O O . ILE A 1 107 ? -0.650 -9.456 11.954 1.00 85.56 107 ILE A O 1
ATOM 804 N N . ILE A 1 108 ? -2.622 -10.252 12.676 1.00 87.00 108 ILE A N 1
ATOM 805 C CA . ILE A 1 108 ? -2.544 -11.519 11.932 1.00 87.00 108 ILE A CA 1
ATOM 806 C C . ILE A 1 108 ? -2.418 -11.269 10.422 1.00 87.00 108 ILE A C 1
ATOM 808 O O . ILE A 1 108 ? -1.541 -11.838 9.774 1.00 87.00 108 ILE A O 1
ATOM 812 N N . ALA A 1 109 ? -3.253 -10.392 9.864 1.00 84.00 109 ALA A N 1
ATOM 813 C CA . ALA A 1 109 ? -3.241 -10.046 8.448 1.00 84.00 109 ALA A CA 1
ATOM 814 C C . ALA A 1 109 ? -1.909 -9.414 8.037 1.00 84.00 109 ALA A C 1
ATOM 816 O O . ALA A 1 109 ? -1.375 -9.768 6.991 1.00 84.00 109 ALA A O 1
ATOM 817 N N . SER A 1 110 ? -1.338 -8.536 8.870 1.00 83.69 110 SER A N 1
ATOM 818 C CA . SER A 1 110 ? -0.021 -7.946 8.618 1.00 83.69 110 SER A CA 1
ATOM 819 C C . SER A 1 110 ? 1.088 -9.003 8.611 1.00 83.69 110 SER A C 1
ATOM 821 O O . SER A 1 110 ? 1.931 -8.987 7.722 1.00 83.69 110 SER A O 1
ATOM 823 N N . SER A 1 111 ? 1.054 -9.979 9.523 1.00 86.69 111 SER A N 1
ATOM 824 C CA . SER A 1 111 ? 2.038 -11.068 9.557 1.00 86.69 111 SER A CA 1
ATOM 825 C C . SER A 1 111 ? 1.945 -11.975 8.327 1.00 86.69 111 SER A C 1
ATOM 827 O O . SER A 1 111 ? 2.970 -12.346 7.760 1.00 86.69 111 SER A O 1
ATOM 829 N N . ILE A 1 112 ? 0.724 -12.301 7.884 1.00 85.81 112 ILE A N 1
ATOM 830 C CA . ILE A 1 112 ? 0.491 -13.071 6.651 1.00 85.81 112 ILE A CA 1
ATOM 831 C C . ILE A 1 112 ? 0.963 -12.273 5.428 1.00 85.81 112 ILE A C 1
ATOM 833 O O . ILE A 1 112 ? 1.597 -12.805 4.526 1.00 85.81 112 ILE A O 1
ATOM 837 N N . ALA A 1 113 ? 0.686 -10.973 5.394 1.00 81.25 113 ALA A N 1
ATOM 838 C CA . ALA A 1 113 ? 1.108 -10.105 4.305 1.00 81.25 113 ALA A CA 1
ATOM 839 C C . ALA A 1 113 ? 2.641 -10.055 4.161 1.00 81.25 113 ALA A C 1
ATOM 841 O O . ALA A 1 113 ? 3.166 -10.108 3.050 1.00 81.25 113 ALA A O 1
ATOM 842 N N . VAL A 1 114 ? 3.361 -10.005 5.285 1.00 82.56 114 VAL A N 1
ATOM 843 C CA . VAL A 1 114 ? 4.831 -10.027 5.314 1.00 82.56 114 VAL A CA 1
ATOM 844 C C . VAL A 1 114 ? 5.389 -11.383 4.869 1.00 82.56 114 VAL A C 1
ATOM 846 O O . VAL A 1 114 ? 6.400 -11.413 4.168 1.00 82.56 114 VAL A O 1
ATOM 849 N N . SER A 1 115 ? 4.716 -12.497 5.181 1.00 86.56 115 SER A N 1
ATOM 850 C CA . SER A 1 115 ? 5.159 -13.816 4.712 1.00 86.56 115 SER A CA 1
ATOM 851 C C . SER A 1 115 ? 4.984 -13.999 3.201 1.00 86.56 115 SER A C 1
ATOM 853 O O . SER A 1 115 ? 5.857 -14.585 2.563 1.00 86.56 115 SER A O 1
ATOM 855 N N . PHE A 1 116 ? 3.930 -13.434 2.596 1.00 82.00 116 PHE A N 1
ATOM 856 C CA . PHE A 1 116 ? 3.783 -13.387 1.130 1.00 82.00 116 PHE A CA 1
ATOM 857 C C . PHE A 1 116 ? 4.896 -12.595 0.443 1.00 82.00 116 PHE A C 1
ATOM 859 O O . PHE A 1 116 ? 5.277 -12.902 -0.683 1.00 82.00 116 PHE A O 1
ATOM 866 N N . ALA A 1 117 ? 5.428 -11.592 1.132 1.00 77.88 117 ALA A N 1
ATOM 867 C CA . ALA A 1 117 ? 6.570 -10.813 0.687 1.00 77.88 117 ALA A CA 1
ATOM 868 C C . ALA A 1 117 ? 7.918 -11.556 0.801 1.00 77.88 117 ALA A C 1
ATOM 870 O O . ALA A 1 117 ? 8.939 -11.011 0.393 1.00 77.88 117 ALA A O 1
ATOM 871 N N . GLY A 1 118 ? 7.949 -12.768 1.369 1.00 80.12 118 GLY A N 1
ATOM 872 C CA . GLY A 1 118 ? 9.184 -13.524 1.603 1.00 80.12 118 GLY A CA 1
ATOM 873 C C . GLY A 1 118 ? 10.034 -12.992 2.762 1.00 80.12 118 GLY A C 1
ATOM 874 O O . GLY A 1 118 ? 11.128 -13.498 3.002 1.00 80.12 118 GLY A O 1
ATOM 875 N N . ASN A 1 119 ? 9.533 -12.002 3.502 1.00 81.38 119 ASN A N 1
ATOM 876 C CA . ASN A 1 119 ? 10.193 -11.462 4.682 1.00 81.38 119 ASN A CA 1
ATOM 877 C C . ASN A 1 119 ? 9.758 -12.242 5.929 1.00 81.38 119 ASN A C 1
ATOM 879 O O . ASN A 1 119 ? 8.612 -12.680 6.046 1.00 81.38 119 ASN A O 1
ATOM 883 N N . ALA A 1 120 ? 10.669 -12.402 6.891 1.00 79.44 120 ALA A N 1
ATOM 884 C CA . ALA A 1 120 ? 10.305 -12.968 8.184 1.00 79.44 120 ALA A CA 1
ATOM 885 C C . ALA A 1 120 ? 9.378 -11.985 8.933 1.00 79.44 120 ALA A C 1
ATOM 887 O O . ALA A 1 120 ? 9.680 -10.787 8.980 1.00 79.44 120 ALA A O 1
ATOM 888 N N . PRO A 1 121 ? 8.254 -12.448 9.512 1.00 79.50 121 PRO A N 1
ATOM 889 C CA . PRO A 1 121 ? 7.400 -11.595 10.329 1.00 79.50 121 PRO A CA 1
ATOM 890 C C . PRO A 1 121 ? 8.169 -11.086 11.553 1.00 79.50 121 PRO A C 1
ATOM 892 O O . PRO A 1 121 ? 9.027 -11.786 12.096 1.00 79.50 121 PRO A O 1
ATOM 895 N N . SER A 1 122 ? 7.842 -9.873 12.007 1.00 79.50 122 SER A N 1
ATOM 896 C CA . SER A 1 122 ? 8.390 -9.331 13.253 1.00 79.50 122 SER A CA 1
ATOM 897 C C . SER A 1 122 ? 8.042 -10.264 14.417 1.00 79.50 122 SER A C 1
ATOM 899 O O . SER A 1 122 ? 6.873 -10.580 14.640 1.00 79.50 122 SER A O 1
ATOM 901 N N . THR A 1 123 ? 9.052 -10.718 15.166 1.00 80.12 123 THR A N 1
ATOM 902 C CA . THR A 1 123 ? 8.863 -11.528 16.385 1.00 80.12 123 THR A CA 1
ATOM 903 C C . THR A 1 123 ? 8.552 -10.675 17.612 1.00 80.12 123 THR A C 1
ATOM 905 O O . THR A 1 123 ? 8.336 -11.210 18.700 1.00 80.12 123 THR A O 1
ATOM 908 N N . THR A 1 124 ? 8.557 -9.348 17.473 1.00 81.06 124 THR A N 1
ATOM 909 C CA . THR A 1 124 ? 8.255 -8.431 18.568 1.00 81.06 124 THR A CA 1
ATOM 910 C C . THR A 1 124 ? 6.784 -8.578 18.942 1.00 81.06 124 THR A C 1
ATOM 912 O O . THR A 1 124 ? 5.915 -8.514 18.082 1.00 81.06 124 THR A O 1
ATOM 915 N N . ALA A 1 125 ? 6.477 -8.778 20.222 1.00 75.19 125 ALA A N 1
ATOM 916 C CA . ALA A 1 125 ? 5.096 -8.786 20.695 1.00 75.19 125 ALA A CA 1
ATOM 917 C C . ALA A 1 125 ? 4.612 -7.350 20.957 1.00 75.19 125 ALA A C 1
ATOM 919 O O . ALA A 1 125 ? 5.343 -6.536 21.522 1.00 75.19 125 ALA A O 1
ATOM 920 N N . GLY A 1 126 ? 3.361 -7.048 20.599 1.00 76.38 126 GLY A N 1
ATOM 921 C CA . GLY A 1 126 ? 2.696 -5.789 20.953 1.00 76.38 126 GLY A CA 1
ATOM 922 C C . GLY A 1 126 ? 2.470 -4.818 19.782 1.00 76.38 126 GLY A C 1
ATOM 923 O O . GLY A 1 126 ? 2.502 -5.221 18.621 1.00 76.38 126 GLY A O 1
ATOM 924 N N . PRO A 1 127 ? 2.182 -3.533 20.062 1.00 73.38 127 PRO A N 1
ATOM 925 C CA . PRO A 1 127 ? 1.805 -2.543 19.043 1.00 73.38 127 PRO A CA 1
ATOM 926 C C . PRO A 1 127 ? 2.952 -2.169 18.088 1.00 73.38 127 PRO A C 1
ATOM 928 O O . PRO A 1 127 ? 2.709 -1.719 16.967 1.00 73.38 127 PRO A O 1
ATOM 931 N N . THR A 1 128 ? 4.198 -2.399 18.502 1.00 82.56 128 THR A N 1
ATOM 932 C CA . THR A 1 128 ? 5.385 -2.277 17.645 1.00 82.56 128 THR A CA 1
ATOM 933 C C . THR A 1 128 ? 5.371 -3.311 16.522 1.00 82.56 128 THR A C 1
ATOM 935 O O . THR A 1 128 ? 5.642 -2.954 15.382 1.00 82.56 128 THR A O 1
ATOM 938 N N . ALA A 1 129 ? 4.910 -4.538 16.793 1.00 84.62 129 ALA A N 1
ATOM 939 C CA . ALA A 1 129 ? 4.781 -5.606 15.798 1.00 84.62 129 ALA A CA 1
ATOM 940 C C . ALA A 1 129 ? 3.945 -5.179 14.587 1.00 84.62 129 ALA A C 1
ATOM 942 O O . ALA A 1 129 ? 4.310 -5.426 13.443 1.00 84.62 129 ALA A O 1
ATOM 943 N N . LEU A 1 130 ? 2.822 -4.501 14.846 1.00 84.50 130 LEU A N 1
ATOM 944 C CA . LEU A 1 130 ? 1.924 -4.017 13.802 1.00 84.50 130 LEU A CA 1
ATOM 945 C C . LEU A 1 130 ? 2.594 -2.937 12.948 1.00 84.50 130 LEU A C 1
ATOM 947 O O . LEU A 1 130 ? 2.446 -2.937 11.728 1.00 84.50 130 LEU A O 1
ATOM 951 N N . THR A 1 131 ? 3.339 -2.037 13.592 1.00 85.62 131 THR A N 1
ATOM 952 C CA . THR A 1 131 ? 4.077 -0.958 12.925 1.00 85.62 131 THR A CA 1
ATOM 953 C C . THR A 1 131 ? 5.165 -1.525 12.018 1.00 85.62 131 THR A C 1
ATOM 955 O O . THR A 1 131 ? 5.242 -1.146 10.848 1.00 85.62 131 THR A O 1
ATOM 958 N N . ASP A 1 132 ? 5.940 -2.477 12.536 1.00 86.25 132 ASP A N 1
ATOM 959 C CA . ASP A 1 132 ? 7.027 -3.139 11.816 1.00 86.25 132 ASP A CA 1
ATOM 960 C C . ASP A 1 132 ? 6.489 -3.987 10.660 1.00 86.25 132 ASP A C 1
ATOM 962 O O . ASP A 1 132 ? 6.974 -3.885 9.536 1.00 86.25 132 ASP A O 1
ATOM 966 N N . ASN A 1 133 ? 5.441 -4.782 10.896 1.00 88.38 133 ASN A N 1
ATOM 967 C CA . ASN A 1 133 ? 4.850 -5.625 9.860 1.00 88.38 133 ASN A CA 1
ATOM 968 C C . ASN A 1 133 ? 4.240 -4.795 8.727 1.00 88.38 133 ASN A C 1
ATOM 970 O O . ASN A 1 133 ? 4.404 -5.146 7.560 1.00 88.38 133 ASN A O 1
ATOM 974 N N . LEU A 1 134 ? 3.571 -3.677 9.034 1.00 87.00 134 LEU A N 1
ATOM 975 C CA . LEU A 1 134 ? 3.104 -2.765 7.992 1.00 87.00 134 LEU A CA 1
ATOM 976 C C . LEU A 1 134 ? 4.280 -2.169 7.221 1.00 87.00 134 LEU A C 1
ATOM 978 O O . LEU A 1 134 ? 4.273 -2.207 5.994 1.00 87.00 134 LEU A O 1
ATOM 982 N N . ALA A 1 135 ? 5.299 -1.648 7.907 1.00 86.12 135 ALA A N 1
ATOM 983 C CA . ALA A 1 135 ? 6.474 -1.091 7.241 1.00 86.12 135 ALA A CA 1
ATOM 984 C C . ALA A 1 135 ? 7.144 -2.123 6.317 1.00 86.12 135 ALA A C 1
ATOM 986 O O . ALA A 1 135 ? 7.470 -1.800 5.173 1.00 86.12 135 ALA A O 1
ATOM 987 N N . ASN A 1 136 ? 7.262 -3.373 6.767 1.00 87.56 136 ASN A N 1
ATOM 988 C CA . ASN A 1 136 ? 7.795 -4.486 5.987 1.00 87.56 136 ASN A CA 1
ATOM 989 C C . ASN A 1 136 ? 6.909 -4.836 4.790 1.00 87.56 136 ASN A C 1
ATOM 991 O O . ASN A 1 136 ? 7.438 -5.073 3.708 1.00 87.56 136 ASN A O 1
ATOM 995 N N . LEU A 1 137 ? 5.582 -4.830 4.948 1.00 89.38 137 LEU A N 1
ATOM 996 C CA . LEU A 1 137 ? 4.642 -5.040 3.847 1.00 89.38 137 LEU A CA 1
ATOM 997 C C . LEU A 1 137 ? 4.820 -3.970 2.766 1.00 89.38 137 LEU A C 1
ATOM 999 O O . LEU A 1 137 ? 5.031 -4.297 1.603 1.00 89.38 137 LEU A O 1
ATOM 1003 N N . TYR A 1 138 ? 4.773 -2.693 3.144 1.00 88.62 138 TYR A N 1
ATOM 1004 C CA . TYR A 1 138 ? 4.923 -1.578 2.206 1.00 88.62 138 TYR A CA 1
ATOM 1005 C C . TYR A 1 138 ? 6.290 -1.579 1.524 1.00 88.62 138 TYR A C 1
ATOM 1007 O O . TYR A 1 138 ? 6.379 -1.397 0.309 1.00 88.62 138 TYR A O 1
ATOM 1015 N N . THR A 1 139 ? 7.345 -1.838 2.297 1.00 87.12 139 THR A N 1
ATOM 1016 C CA . THR A 1 139 ? 8.702 -1.976 1.765 1.00 87.12 139 THR A CA 1
ATOM 1017 C C . THR A 1 139 ? 8.755 -3.118 0.768 1.00 87.12 139 THR A C 1
ATOM 1019 O O . THR A 1 139 ? 9.233 -2.908 -0.336 1.00 87.12 139 THR A O 1
ATOM 1022 N N . ALA A 1 140 ? 8.185 -4.278 1.088 1.00 87.69 140 ALA A N 1
ATOM 1023 C CA . ALA A 1 140 ? 8.196 -5.424 0.196 1.00 87.69 140 ALA A CA 1
ATOM 1024 C C . ALA A 1 140 ? 7.390 -5.217 -1.087 1.00 87.69 140 ALA A C 1
ATOM 1026 O O . ALA A 1 140 ? 7.868 -5.601 -2.151 1.00 87.69 140 ALA A O 1
ATOM 1027 N N . VAL A 1 141 ? 6.207 -4.591 -1.028 1.00 90.56 141 VAL A N 1
ATOM 1028 C CA . VAL A 1 141 ? 5.451 -4.232 -2.244 1.00 90.56 141 VAL A CA 1
ATOM 1029 C C . VAL A 1 141 ? 6.313 -3.350 -3.146 1.00 90.56 141 VAL A C 1
ATOM 1031 O O . VAL A 1 141 ? 6.377 -3.555 -4.360 1.00 90.56 141 VAL A O 1
ATOM 1034 N N . ASN A 1 142 ? 6.997 -2.374 -2.551 1.00 88.50 142 ASN A N 1
ATOM 1035 C CA . ASN A 1 142 ? 7.820 -1.447 -3.299 1.00 88.50 142 ASN A CA 1
ATOM 1036 C C . ASN A 1 142 ? 9.087 -2.118 -3.853 1.00 88.50 142 ASN A C 1
ATOM 1038 O O . ASN A 1 142 ? 9.340 -2.024 -5.045 1.00 88.50 142 ASN A O 1
ATOM 1042 N N . THR A 1 143 ? 9.860 -2.832 -3.036 1.00 86.56 143 THR A N 1
ATOM 1043 C CA . THR A 1 143 ? 11.153 -3.414 -3.436 1.00 86.56 143 THR A CA 1
ATOM 1044 C C . THR A 1 143 ? 11.023 -4.689 -4.258 1.00 86.56 143 THR A C 1
ATOM 1046 O O . THR A 1 143 ? 11.854 -4.930 -5.124 1.00 86.56 143 THR A O 1
ATOM 1049 N N . THR A 1 144 ? 10.002 -5.508 -4.006 1.00 87.50 144 THR A N 1
ATOM 1050 C CA . THR A 1 144 ? 9.854 -6.825 -4.649 1.00 87.50 144 THR A CA 1
ATOM 1051 C C . THR A 1 144 ? 9.036 -6.738 -5.929 1.00 87.50 144 THR A C 1
ATOM 1053 O O . THR A 1 144 ? 9.254 -7.519 -6.849 1.00 87.50 144 THR A O 1
ATOM 1056 N N . TYR A 1 145 ? 8.094 -5.792 -6.005 1.00 88.88 145 TYR A N 1
ATOM 1057 C CA . TYR A 1 145 ? 7.198 -5.672 -7.150 1.00 88.88 145 TYR A CA 1
ATOM 1058 C C . TYR A 1 145 ? 7.346 -4.341 -7.893 1.00 88.88 145 TYR A C 1
ATOM 1060 O O . TYR A 1 145 ? 7.767 -4.343 -9.045 1.00 88.88 145 TYR A O 1
ATOM 1068 N N . LEU A 1 146 ? 7.040 -3.198 -7.274 1.00 91.25 146 LEU A N 1
ATOM 1069 C CA . LEU A 1 146 ? 6.952 -1.932 -8.020 1.00 91.25 146 LEU A CA 1
ATOM 1070 C C . LEU A 1 146 ? 8.304 -1.461 -8.576 1.00 91.25 146 LEU A C 1
ATOM 1072 O O . LEU A 1 146 ? 8.388 -1.084 -9.741 1.00 91.25 146 LEU A O 1
ATOM 1076 N N . GLN A 1 147 ? 9.367 -1.486 -7.774 1.00 88.75 147 GLN A N 1
ATOM 1077 C CA . GLN A 1 147 ? 10.675 -0.946 -8.149 1.00 88.75 147 GLN A CA 1
ATOM 1078 C C . GLN A 1 147 ? 11.352 -1.777 -9.255 1.00 88.75 147 GLN A C 1
ATOM 1080 O O . GLN A 1 147 ? 11.796 -1.165 -10.228 1.00 88.75 147 GLN A O 1
ATOM 1085 N N . PRO A 1 148 ? 11.335 -3.128 -9.221 1.00 88.12 148 PRO A N 1
ATOM 1086 C CA . PRO A 1 148 ? 11.790 -3.942 -10.346 1.00 88.12 148 PRO A CA 1
ATOM 1087 C C . PRO A 1 148 ? 10.981 -3.712 -11.626 1.00 88.12 148 PRO A C 1
ATOM 1089 O O . PRO A 1 148 ? 11.564 -3.655 -12.706 1.00 88.12 148 PRO A O 1
ATOM 1092 N N . GLN A 1 149 ? 9.659 -3.527 -11.528 1.00 89.38 149 GLN A N 1
ATOM 1093 C CA . GLN A 1 149 ? 8.809 -3.254 -12.695 1.00 89.38 149 GLN A CA 1
ATOM 1094 C C . GLN A 1 149 ? 9.097 -1.881 -13.311 1.00 89.38 149 GLN A C 1
ATOM 1096 O O . GLN A 1 149 ? 9.194 -1.757 -14.535 1.00 89.38 149 GLN A O 1
ATOM 1101 N N . VAL A 1 150 ? 9.309 -0.855 -12.481 1.00 88.75 150 VAL A N 1
ATOM 1102 C CA . VAL A 1 150 ? 9.737 0.465 -12.961 1.00 88.75 150 VAL A CA 1
ATOM 1103 C C . VAL A 1 150 ? 11.130 0.388 -13.578 1.00 88.75 150 VAL A C 1
ATOM 1105 O O . VAL A 1 150 ? 11.330 0.916 -14.667 1.00 88.75 150 VAL A O 1
ATOM 1108 N N . GLN A 1 151 ? 12.077 -0.305 -12.941 1.00 87.88 151 GLN A N 1
ATOM 1109 C CA . GLN A 1 151 ? 13.433 -0.454 -13.468 1.00 87.88 151 GLN A CA 1
ATOM 1110 C C . GLN A 1 151 ? 13.445 -1.219 -14.794 1.00 87.88 151 GLN A C 1
ATOM 1112 O O . GLN A 1 151 ? 14.126 -0.810 -15.728 1.00 87.88 151 GLN A O 1
ATOM 1117 N N . SER A 1 152 ? 12.668 -2.298 -14.907 1.00 86.56 152 SER A N 1
ATOM 1118 C CA . SER A 1 152 ? 12.528 -3.058 -16.151 1.00 86.56 152 SER A CA 1
ATOM 1119 C C . SER A 1 152 ? 11.894 -2.205 -17.251 1.00 86.56 152 SER A C 1
ATOM 1121 O O . SER A 1 152 ? 12.416 -2.160 -18.364 1.00 86.56 152 SER A O 1
ATOM 1123 N N . SER A 1 153 ? 10.845 -1.442 -16.928 1.00 87.12 153 SER A N 1
ATOM 1124 C CA . SER A 1 153 ? 10.216 -0.501 -17.866 1.00 87.12 153 SER A CA 1
ATOM 1125 C C . SER A 1 153 ? 11.187 0.594 -18.314 1.00 87.12 153 SER A C 1
ATOM 1127 O O . SER A 1 153 ? 11.230 0.945 -19.493 1.00 87.12 153 SER A O 1
ATOM 1129 N N . TYR A 1 154 ? 11.999 1.109 -17.390 1.00 84.69 154 TYR A N 1
ATOM 1130 C CA . TYR A 1 154 ? 13.021 2.115 -17.663 1.00 84.69 154 TYR A CA 1
ATOM 1131 C C . TYR A 1 154 ? 14.143 1.568 -18.553 1.00 84.69 154 TYR A C 1
ATOM 1133 O O . TYR A 1 154 ? 14.507 2.202 -19.542 1.00 84.69 154 TYR A O 1
ATOM 1141 N N . ASN A 1 155 ? 14.651 0.370 -18.255 1.00 84.50 155 ASN A N 1
ATOM 1142 C CA . ASN A 1 155 ? 15.667 -0.297 -19.068 1.00 84.50 155 ASN A CA 1
ATOM 1143 C C . ASN A 1 155 ? 15.131 -0.604 -20.472 1.00 84.50 155 ASN A C 1
ATOM 1145 O O . ASN A 1 155 ? 15.817 -0.331 -21.451 1.00 84.50 155 ASN A O 1
ATOM 1149 N N . ALA A 1 156 ? 13.890 -1.089 -20.590 1.00 83.50 156 ALA A N 1
ATOM 1150 C CA . ALA A 1 156 ? 13.246 -1.334 -21.879 1.00 83.50 156 ALA A CA 1
ATOM 1151 C C . ALA A 1 156 ? 13.093 -0.041 -22.694 1.00 83.50 156 ALA A C 1
ATOM 1153 O O . ALA A 1 156 ? 13.390 -0.019 -23.889 1.00 83.50 156 ALA A O 1
ATOM 1154 N N . PHE A 1 157 ? 12.687 1.055 -22.048 1.00 82.00 157 PHE A N 1
ATOM 1155 C CA . PHE A 1 157 ? 12.624 2.369 -22.682 1.00 82.00 157 PHE A CA 1
ATOM 1156 C C . PHE A 1 157 ? 14.008 2.837 -23.160 1.00 82.00 157 PHE A C 1
ATOM 1158 O O . PHE A 1 157 ? 14.161 3.244 -24.312 1.00 82.00 157 PHE A O 1
ATOM 1165 N N . GLY A 1 158 ? 15.032 2.722 -22.309 1.00 79.69 158 GLY A N 1
ATOM 1166 C CA . GLY A 1 158 ? 16.415 3.051 -22.651 1.00 79.69 158 GLY A CA 1
ATOM 1167 C C . GLY A 1 158 ? 16.955 2.215 -23.814 1.00 79.69 158 GLY A C 1
ATOM 1168 O O . GLY A 1 158 ? 17.557 2.768 -24.731 1.00 79.69 158 GLY A O 1
ATOM 1169 N N . GLY A 1 159 ? 16.677 0.910 -23.826 1.00 79.94 159 GLY A N 1
ATOM 1170 C CA . GLY A 1 159 ? 17.074 -0.006 -24.895 1.00 79.94 159 GLY A CA 1
ATOM 1171 C C . GLY A 1 159 ? 16.395 0.320 -26.225 1.00 79.94 159 GLY A C 1
ATOM 1172 O O . GLY A 1 159 ? 17.057 0.371 -27.259 1.00 79.94 159 GLY A O 1
ATOM 1173 N N . LEU A 1 160 ? 15.095 0.634 -26.208 1.00 79.12 160 LEU A N 1
ATOM 1174 C CA . LEU A 1 160 ? 14.361 1.064 -27.404 1.00 79.12 160 LEU A CA 1
ATOM 1175 C C . LEU A 1 160 ? 14.860 2.410 -27.940 1.00 79.12 160 LEU A C 1
ATOM 1177 O O . LEU A 1 160 ? 14.984 2.566 -29.155 1.00 79.12 160 LEU A O 1
ATOM 1181 N N . MET A 1 161 ? 15.181 3.365 -27.063 1.00 75.69 161 MET A N 1
ATOM 1182 C CA . MET A 1 161 ? 15.814 4.621 -27.477 1.00 75.69 161 MET A CA 1
ATOM 1183 C C . MET A 1 161 ? 17.238 4.409 -28.005 1.00 75.69 161 MET A C 1
ATOM 1185 O O . MET A 1 161 ? 17.644 5.046 -28.971 1.00 75.69 161 MET A O 1
ATOM 1189 N N . GLY A 1 162 ? 18.011 3.499 -27.415 1.00 74.56 162 GLY A N 1
ATOM 1190 C CA . GLY A 1 162 ? 19.342 3.150 -27.913 1.00 74.56 162 GLY A CA 1
ATOM 1191 C C . GLY A 1 162 ? 19.281 2.519 -29.304 1.00 74.56 162 GLY A C 1
ATOM 1192 O O . GLY A 1 162 ? 20.011 2.929 -30.207 1.00 74.56 162 GLY A O 1
ATOM 1193 N N . LEU A 1 163 ? 18.357 1.573 -29.503 1.00 77.75 163 LEU A N 1
ATOM 1194 C CA . LEU A 1 163 ? 18.089 0.957 -30.802 1.00 77.75 163 LEU A CA 1
ATOM 1195 C C . LEU A 1 163 ? 17.630 2.003 -31.825 1.00 77.75 163 LEU A C 1
ATOM 1197 O O . LEU A 1 163 ? 18.033 1.949 -32.989 1.00 77.75 163 LEU A O 1
ATOM 1201 N N . SER A 1 164 ? 16.812 2.970 -31.403 1.00 73.31 164 SER A N 1
ATOM 1202 C CA . SER A 1 164 ? 16.310 4.000 -32.306 1.00 73.31 164 SER A CA 1
ATOM 1203 C C . SER A 1 164 ? 17.412 4.912 -32.820 1.00 73.31 164 SER A C 1
ATOM 1205 O O . SER A 1 164 ? 17.551 5.091 -34.027 1.00 73.31 164 SER A O 1
ATOM 1207 N N . ILE A 1 165 ? 18.256 5.402 -31.917 1.00 73.44 165 ILE A N 1
ATOM 1208 C CA . ILE A 1 165 ? 19.411 6.226 -32.267 1.00 73.44 165 ILE A CA 1
ATOM 1209 C C . ILE A 1 165 ? 20.399 5.410 -33.112 1.00 73.44 165 ILE A C 1
ATOM 1211 O O . ILE A 1 165 ? 20.897 5.897 -34.123 1.00 73.44 165 ILE A O 1
ATOM 1215 N N . GLY A 1 166 ? 20.655 4.150 -32.748 1.00 72.75 166 GLY A N 1
ATOM 1216 C CA . GLY A 1 166 ? 21.573 3.276 -33.480 1.00 72.75 166 GLY A CA 1
ATOM 1217 C C . GLY A 1 166 ? 21.122 2.986 -34.915 1.00 72.75 166 GLY A C 1
ATOM 1218 O O . GLY A 1 166 ? 21.929 3.056 -35.841 1.00 72.75 166 GLY A O 1
ATOM 1219 N N . THR A 1 167 ? 19.835 2.699 -35.120 1.00 73.44 167 THR A N 1
ATOM 1220 C CA . THR A 1 167 ? 19.280 2.458 -36.463 1.00 73.44 167 THR A CA 1
ATOM 1221 C C . THR A 1 167 ? 19.263 3.722 -37.322 1.00 73.44 167 THR A C 1
ATOM 1223 O O . THR A 1 167 ? 19.541 3.638 -38.518 1.00 73.44 167 THR A O 1
ATOM 1226 N N . ASP A 1 168 ? 19.027 4.894 -36.727 1.00 71.25 168 ASP A N 1
ATOM 1227 C CA . ASP A 1 168 ? 19.094 6.177 -37.437 1.00 71.25 168 ASP A CA 1
ATOM 1228 C C . ASP A 1 168 ? 20.534 6.543 -37.851 1.00 71.25 168 ASP A C 1
ATOM 1230 O O . ASP A 1 168 ? 20.781 6.968 -38.984 1.00 71.25 168 ASP A O 1
ATOM 1234 N N . LEU A 1 169 ? 21.523 6.274 -36.989 1.00 69.31 169 LEU A N 1
ATOM 1235 C CA . LEU A 1 169 ? 22.947 6.426 -37.318 1.00 69.31 169 LEU A CA 1
ATOM 1236 C C . LEU A 1 169 ? 23.392 5.483 -38.447 1.00 69.31 169 LEU A C 1
ATOM 1238 O O . LEU A 1 169 ? 24.134 5.895 -39.336 1.00 69.31 169 LEU A O 1
ATOM 1242 N N . LEU A 1 170 ? 22.921 4.230 -38.451 1.00 69.38 170 LEU A N 1
ATOM 1243 C CA . LEU A 1 170 ? 23.206 3.277 -39.534 1.00 69.38 170 LEU A CA 1
ATOM 1244 C C . LEU A 1 170 ? 22.565 3.693 -40.864 1.00 69.38 170 LEU A C 1
ATOM 1246 O O . LEU A 1 170 ? 23.132 3.431 -41.926 1.00 69.38 170 LEU A O 1
ATOM 1250 N N . LYS A 1 171 ? 21.404 4.356 -40.819 1.00 67.50 171 LYS A N 1
ATOM 1251 C CA . LYS A 1 171 ? 20.730 4.880 -42.013 1.00 67.50 171 LYS A CA 1
ATOM 1252 C C . LYS A 1 171 ? 21.431 6.112 -42.587 1.00 67.50 171 LYS A C 1
ATOM 1254 O O . LYS A 1 171 ? 21.454 6.287 -43.805 1.00 67.50 171 LYS A O 1
ATOM 1259 N N . SER A 1 172 ? 21.983 6.961 -41.724 1.00 65.81 172 SER A N 1
ATOM 1260 C CA . SER A 1 172 ? 22.581 8.253 -42.086 1.00 65.81 172 SER A CA 1
ATOM 1261 C C . SER A 1 172 ? 24.105 8.222 -42.244 1.00 65.81 172 SER A C 1
ATOM 1263 O O . SER A 1 172 ? 24.719 9.278 -42.383 1.00 65.81 172 SER A O 1
ATOM 1265 N N . PHE A 1 173 ? 24.734 7.042 -42.262 1.00 66.88 173 PHE A N 1
ATOM 1266 C CA . PHE A 1 173 ? 26.186 6.934 -42.390 1.00 66.88 173 PHE A CA 1
ATOM 1267 C C . PHE A 1 173 ? 26.682 7.489 -43.740 1.00 66.88 173 PHE A C 1
ATOM 1269 O O . PHE A 1 173 ? 26.604 6.845 -44.789 1.00 66.88 173 PHE A O 1
ATOM 1276 N N . THR A 1 174 ? 27.214 8.712 -43.714 1.00 67.00 174 THR A N 1
ATOM 1277 C CA . THR A 1 174 ? 27.851 9.357 -44.864 1.00 67.00 174 THR A CA 1
ATOM 1278 C C . THR A 1 174 ? 29.363 9.234 -44.743 1.00 67.00 174 THR A C 1
ATOM 1280 O O . THR A 1 174 ? 29.980 9.885 -43.897 1.00 67.00 174 THR A O 1
ATOM 1283 N N . LEU A 1 175 ? 29.982 8.431 -45.605 1.00 71.75 175 LEU A N 1
ATOM 1284 C CA . LEU A 1 175 ? 31.435 8.396 -45.704 1.00 71.75 175 LEU A CA 1
ATOM 1285 C C . LEU A 1 175 ? 31.877 9.568 -46.593 1.00 71.75 175 LEU A C 1
ATOM 1287 O O . LEU A 1 175 ? 31.728 9.508 -47.814 1.00 71.75 175 LEU A O 1
ATOM 1291 N N . SER A 1 176 ? 32.390 10.645 -45.990 1.00 73.94 176 SER A N 1
ATOM 1292 C CA . SER A 1 176 ? 33.032 11.736 -46.731 1.00 73.94 176 SER A CA 1
ATOM 1293 C C . SER A 1 176 ? 34.545 11.634 -46.614 1.00 73.94 176 SER A C 1
ATOM 1295 O O . SER A 1 176 ? 35.104 11.798 -45.530 1.00 73.94 176 SER A O 1
ATOM 1297 N N . SER A 1 177 ? 35.210 11.392 -47.736 1.00 76.00 177 SER A N 1
ATOM 1298 C CA . SER A 1 177 ? 36.663 11.490 -47.835 1.00 76.00 177 SER A CA 1
ATOM 1299 C C . SER A 1 177 ? 37.053 12.881 -48.329 1.00 76.00 177 SER A C 1
ATOM 1301 O O . SER A 1 177 ? 36.503 13.379 -49.316 1.00 76.00 177 SER A O 1
ATOM 1303 N N . TRP A 1 178 ? 37.990 13.510 -47.625 1.00 73.50 178 TRP A N 1
ATOM 1304 C CA . TRP A 1 178 ? 38.538 14.817 -47.968 1.00 73.50 178 TRP A CA 1
ATOM 1305 C C . TRP A 1 178 ? 39.973 14.633 -48.445 1.00 73.50 178 TRP A C 1
ATOM 1307 O O . TRP A 1 178 ? 40.840 14.232 -47.668 1.00 73.50 178 TRP A O 1
ATOM 1317 N N . PHE A 1 179 ? 40.214 14.899 -49.728 1.00 75.88 179 PHE A N 1
ATOM 1318 C CA . PHE A 1 179 ? 41.555 14.859 -50.302 1.00 75.88 179 PHE A CA 1
ATOM 1319 C C . PHE A 1 179 ? 41.995 16.297 -50.617 1.00 75.88 179 PHE A C 1
ATOM 1321 O O . PHE A 1 179 ? 41.415 16.922 -51.515 1.00 75.88 179 PHE A O 1
ATOM 1328 N N . PRO A 1 180 ? 42.983 16.857 -49.890 1.00 70.00 180 PRO A N 1
ATOM 1329 C CA . PRO A 1 180 ? 43.538 18.158 -50.231 1.00 70.00 180 PRO A CA 1
ATOM 1330 C C . PRO A 1 180 ? 44.335 18.032 -51.524 1.00 70.00 180 PRO A C 1
ATOM 1332 O O . PRO A 1 180 ? 45.235 17.196 -51.623 1.00 70.00 180 PRO A O 1
ATOM 1335 N N . ILE A 1 181 ? 44.033 18.878 -52.504 1.00 74.56 181 ILE A N 1
ATOM 1336 C CA . ILE A 1 181 ? 44.863 19.001 -53.699 1.00 74.56 181 ILE A CA 1
ATOM 1337 C C . ILE A 1 181 ? 45.768 20.215 -53.476 1.00 74.56 181 IL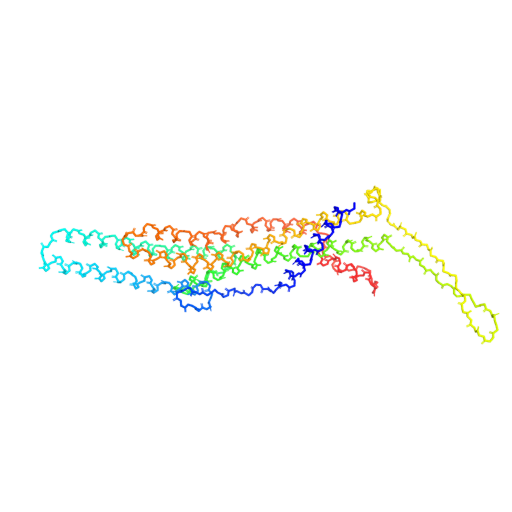E A C 1
ATOM 1339 O O . ILE A 1 181 ? 45.263 21.336 -53.377 1.00 74.56 181 ILE A O 1
ATOM 1343 N N . PRO A 1 182 ? 47.096 20.041 -53.376 1.00 63.03 182 PRO A N 1
ATOM 1344 C CA . PRO A 1 182 ? 48.010 21.168 -53.292 1.00 63.03 182 PRO A CA 1
ATOM 1345 C C . PRO A 1 182 ? 48.064 21.859 -54.659 1.00 63.03 182 PRO A C 1
ATOM 1347 O O . PRO A 1 182 ? 48.765 21.419 -55.567 1.00 63.03 182 PRO A O 1
ATOM 1350 N N . ILE A 1 183 ? 47.295 22.935 -54.821 1.00 68.12 183 ILE A N 1
ATOM 1351 C CA . ILE A 1 183 ? 47.353 23.785 -56.011 1.00 68.12 183 ILE A CA 1
ATOM 1352 C C . ILE A 1 183 ? 48.262 24.969 -55.675 1.00 68.12 183 ILE A C 1
ATOM 1354 O O . ILE A 1 183 ? 47.986 25.742 -54.760 1.00 68.12 183 ILE A O 1
ATOM 1358 N N . TRP A 1 184 ? 49.378 25.092 -56.389 1.00 65.06 184 TRP A N 1
ATOM 1359 C CA . TRP A 1 184 ? 50.363 26.145 -56.154 1.00 65.06 184 TRP A CA 1
ATOM 1360 C C . TRP A 1 184 ? 49.970 27.413 -56.928 1.00 65.06 184 TRP A C 1
ATOM 1362 O O . TRP A 1 184 ? 50.147 27.483 -58.141 1.00 65.06 184 TRP A O 1
ATOM 1372 N N . LEU A 1 185 ? 49.404 28.403 -56.229 1.00 62.28 185 LEU A N 1
ATOM 1373 C CA . LEU A 1 185 ? 48.921 29.679 -56.793 1.00 62.28 185 LEU A CA 1
ATOM 1374 C C . LEU A 1 185 ? 49.710 30.902 -56.276 1.00 62.28 185 LEU A C 1
ATOM 1376 O O . LEU A 1 185 ? 49.172 31.998 -56.140 1.00 62.28 185 LEU A O 1
ATOM 1380 N N . GLY A 1 186 ? 51.008 30.737 -56.009 1.00 73.06 186 GLY A N 1
ATOM 1381 C CA . GLY A 1 186 ? 51.888 31.824 -55.563 1.00 73.06 186 GLY A CA 1
ATOM 1382 C C . GLY A 1 186 ? 51.962 31.992 -54.033 1.00 73.06 186 GLY A C 1
ATOM 1383 O O . GLY A 1 186 ? 51.624 31.064 -53.299 1.00 73.06 186 GLY A O 1
ATOM 1384 N N . PRO A 1 187 ? 52.450 33.144 -53.522 1.00 73.38 187 PRO A N 1
ATO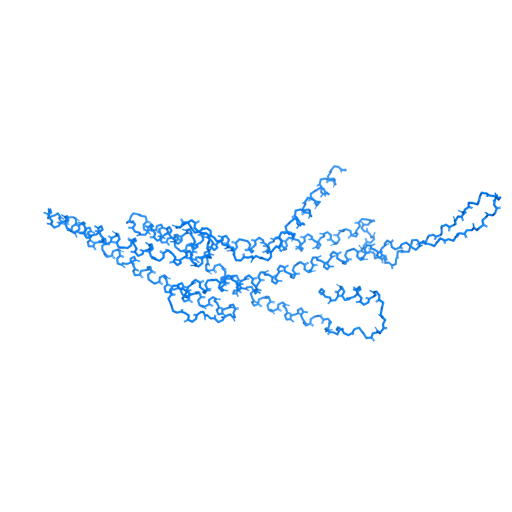M 1385 C CA . PRO A 1 187 ? 52.908 33.303 -52.131 1.00 73.38 187 PRO A CA 1
ATOM 1386 C C . PRO A 1 187 ? 51.799 33.293 -51.068 1.00 73.38 187 PRO A C 1
ATOM 1388 O O . PRO A 1 187 ? 52.092 33.324 -49.876 1.00 73.38 187 PRO A O 1
ATOM 1391 N N . ILE A 1 188 ? 50.533 33.234 -51.480 1.00 62.06 188 ILE A N 1
ATOM 1392 C CA . ILE A 1 188 ? 49.370 33.176 -50.595 1.00 62.06 188 ILE A CA 1
ATOM 1393 C C . ILE A 1 188 ? 48.723 31.808 -50.825 1.00 62.06 188 ILE A C 1
ATOM 1395 O O . ILE A 1 188 ? 47.848 31.647 -51.671 1.00 62.06 188 ILE A O 1
ATOM 1399 N N . GLY A 1 189 ? 49.246 30.779 -50.160 1.00 54.00 189 GLY A N 1
ATOM 1400 C CA . GLY A 1 189 ? 48.764 29.411 -50.340 1.00 54.00 189 GLY A CA 1
ATOM 1401 C C . GLY A 1 189 ? 47.293 29.282 -49.939 1.00 54.00 189 GLY A C 1
ATOM 1402 O O . GLY A 1 189 ? 46.931 29.617 -48.814 1.00 54.00 189 GLY A O 1
ATOM 1403 N N . ILE A 1 190 ? 46.451 28.768 -50.837 1.00 56.66 190 ILE A N 1
ATOM 1404 C CA . ILE A 1 190 ? 45.089 28.338 -50.501 1.00 56.66 190 ILE A CA 1
ATOM 1405 C C . ILE A 1 190 ? 44.939 26.875 -50.908 1.00 56.66 190 ILE A C 1
ATOM 1407 O O . ILE A 1 190 ? 45.227 26.490 -52.040 1.00 56.66 190 ILE A O 1
ATOM 1411 N N . VAL A 1 191 ? 44.487 26.059 -49.959 1.00 54.94 191 VAL A N 1
ATOM 1412 C CA . VAL A 1 191 ? 44.259 24.625 -50.133 1.00 54.94 191 VAL A CA 1
ATOM 1413 C C . VAL A 1 191 ? 42.896 24.428 -50.797 1.00 54.94 191 VAL A C 1
ATOM 1415 O O . VAL A 1 191 ? 41.860 24.620 -50.163 1.00 54.94 191 VAL A O 1
ATOM 1418 N N . GLY A 1 192 ? 42.887 24.056 -52.078 1.00 59.81 192 GLY A N 1
ATOM 1419 C CA . GLY A 1 192 ? 41.696 23.504 -52.721 1.00 59.81 192 GLY A CA 1
ATOM 1420 C C . GLY A 1 192 ? 41.465 22.075 -52.230 1.00 59.81 192 GLY A C 1
ATOM 1421 O O . GLY A 1 192 ? 42.415 21.314 -52.046 1.00 59.81 192 GLY A O 1
ATOM 1422 N N . ALA A 1 193 ? 40.213 21.688 -52.010 1.00 64.81 193 ALA A N 1
ATOM 1423 C CA . ALA A 1 193 ? 39.888 20.323 -51.622 1.00 64.81 193 ALA A CA 1
ATOM 1424 C C . ALA A 1 193 ? 38.740 19.766 -52.452 1.00 64.81 193 ALA A C 1
ATOM 1426 O O . ALA A 1 193 ? 37.751 20.454 -52.702 1.00 64.81 193 ALA A O 1
ATOM 1427 N N . VAL A 1 194 ? 38.873 18.500 -52.844 1.00 66.44 194 VAL A N 1
ATOM 1428 C CA . VAL A 1 194 ? 37.777 17.729 -53.427 1.00 66.44 194 VAL A CA 1
ATOM 1429 C C . VAL A 1 194 ? 37.160 16.915 -52.300 1.00 66.44 194 VAL A C 1
ATOM 1431 O O . VAL A 1 194 ? 37.805 16.042 -51.717 1.00 66.44 194 VAL A O 1
ATOM 1434 N N . GLN A 1 195 ? 35.907 17.224 -51.975 1.00 69.94 195 GLN A N 1
ATOM 1435 C CA . GLN A 1 195 ? 35.098 16.410 -51.080 1.00 69.94 195 GLN A CA 1
ATOM 1436 C C . GLN A 1 195 ? 34.355 15.379 -51.932 1.00 69.94 195 GLN A C 1
ATOM 1438 O O . GLN A 1 195 ? 33.420 15.721 -52.650 1.00 69.94 195 GLN A O 1
ATOM 1443 N N . SER A 1 196 ? 34.785 14.118 -51.866 1.00 65.12 196 SER A N 1
ATOM 1444 C CA . SER A 1 196 ? 34.019 12.992 -52.407 1.00 65.12 196 SER A CA 1
ATOM 1445 C C . SER A 1 196 ? 33.281 12.337 -51.246 1.00 65.12 196 SER A C 1
ATOM 1447 O O . SER A 1 196 ? 33.909 11.839 -50.306 1.00 65.12 196 SER A O 1
ATOM 1449 N N . GLY A 1 197 ? 31.952 12.401 -51.270 1.00 66.19 197 GLY A N 1
ATOM 1450 C CA . GLY A 1 197 ? 31.091 11.751 -50.290 1.00 66.19 197 GLY A CA 1
ATOM 1451 C C . GLY A 1 197 ? 30.179 10.748 -50.975 1.00 66.19 197 GLY A C 1
ATOM 1452 O O . GLY A 1 197 ? 29.466 11.114 -51.906 1.00 66.19 197 GLY A O 1
ATOM 1453 N N . SER A 1 198 ? 30.173 9.499 -50.505 1.00 62.09 198 SER A N 1
ATOM 1454 C CA . SER A 1 198 ? 29.117 8.548 -50.857 1.00 62.09 198 SER A CA 1
ATOM 1455 C C . SER A 1 198 ? 28.165 8.422 -49.677 1.00 62.09 198 SER A C 1
ATOM 1457 O O . SER A 1 198 ? 28.575 8.043 -48.576 1.00 62.09 198 SER A O 1
ATOM 1459 N N . VAL A 1 199 ? 26.889 8.719 -49.903 1.00 65.88 199 VAL A N 1
ATOM 1460 C CA . VAL A 1 199 ? 25.831 8.370 -48.955 1.00 65.88 199 VAL A CA 1
ATOM 1461 C C . VAL A 1 199 ? 25.497 6.904 -49.202 1.00 65.88 199 VAL A C 1
ATOM 1463 O O . VAL A 1 199 ? 24.841 6.576 -50.188 1.00 65.88 199 VAL A O 1
ATOM 1466 N N . ALA A 1 200 ? 26.003 6.014 -48.352 1.00 61.38 200 ALA A N 1
ATOM 1467 C CA . ALA A 1 200 ? 25.686 4.596 -48.426 1.00 61.38 200 ALA A CA 1
ATOM 1468 C C . ALA A 1 200 ? 24.586 4.294 -47.406 1.00 61.38 200 ALA A C 1
ATOM 1470 O O . ALA A 1 200 ? 24.826 4.296 -46.203 1.00 61.38 200 ALA A O 1
ATOM 1471 N N . GLN A 1 201 ? 23.371 4.025 -47.882 1.00 61.56 201 GLN A N 1
ATOM 1472 C CA . GLN A 1 201 ? 22.327 3.446 -47.039 1.00 61.56 201 GLN A CA 1
ATOM 1473 C C . GLN A 1 201 ? 22.630 1.954 -46.881 1.00 61.56 201 GLN A C 1
ATOM 1475 O O . GLN A 1 201 ? 22.244 1.143 -47.717 1.00 61.56 201 GLN A O 1
ATOM 1480 N N . ILE A 1 202 ? 23.382 1.598 -45.838 1.00 63.38 202 ILE A N 1
ATOM 1481 C CA . ILE A 1 202 ? 23.819 0.210 -45.595 1.00 63.38 202 ILE A CA 1
ATOM 1482 C C . ILE A 1 202 ? 22.619 -0.689 -45.239 1.00 63.38 202 ILE A C 1
ATOM 1484 O O . ILE A 1 202 ? 22.644 -1.892 -45.483 1.00 63.38 202 ILE A O 1
ATOM 1488 N N . PHE A 1 203 ? 21.541 -0.094 -44.723 1.00 60.75 203 PHE A N 1
ATOM 1489 C CA . PHE A 1 203 ? 20.275 -0.763 -44.446 1.00 60.75 203 PHE A CA 1
ATOM 1490 C C . PHE A 1 203 ? 19.142 -0.113 -45.243 1.00 60.75 203 PHE A C 1
ATOM 1492 O O . PHE A 1 203 ? 18.651 0.952 -44.871 1.00 60.75 203 PHE A O 1
ATOM 1499 N N . GLN A 1 204 ? 18.706 -0.782 -46.313 1.00 59.09 204 GLN A N 1
ATOM 1500 C CA . GLN A 1 204 ? 17.393 -0.558 -46.916 1.00 59.09 204 GLN A CA 1
ATOM 1501 C C . GLN A 1 204 ? 16.457 -1.685 -46.494 1.00 59.09 204 GLN A C 1
ATOM 1503 O O . GLN A 1 204 ? 16.762 -2.867 -46.658 1.00 59.09 204 GLN A O 1
ATOM 1508 N N . SER A 1 205 ? 15.310 -1.318 -45.934 1.00 63.81 205 SER A N 1
ATOM 1509 C CA . SER A 1 205 ? 14.247 -2.259 -45.586 1.00 63.81 205 SER A CA 1
ATOM 1510 C C . SER A 1 205 ? 12.986 -1.823 -46.304 1.00 63.81 205 SER A C 1
ATOM 1512 O O . SER A 1 205 ? 12.510 -0.711 -46.092 1.00 63.81 205 SER A O 1
ATOM 1514 N N . ASN A 1 206 ? 12.394 -2.718 -47.096 1.00 62.38 206 ASN A N 1
ATOM 1515 C CA . ASN A 1 206 ? 11.157 -2.440 -47.835 1.00 62.38 206 ASN A CA 1
ATOM 1516 C C . ASN A 1 206 ? 9.990 -2.035 -46.913 1.00 62.38 206 ASN A C 1
ATOM 1518 O O . ASN A 1 206 ? 9.080 -1.326 -47.341 1.00 62.38 206 ASN A O 1
ATOM 1522 N N . TYR A 1 207 ? 10.026 -2.441 -45.639 1.00 57.78 207 TYR A N 1
ATOM 1523 C CA . TYR A 1 207 ? 9.039 -2.037 -44.637 1.00 57.78 207 TYR A CA 1
ATOM 1524 C C . TYR A 1 207 ? 9.338 -0.676 -44.005 1.00 57.78 207 TYR A C 1
ATOM 1526 O O . TYR A 1 207 ? 8.406 0.017 -43.624 1.00 57.78 207 TYR A O 1
ATOM 1534 N N . ILE A 1 208 ? 10.605 -0.271 -43.890 1.00 55.31 208 ILE A N 1
ATOM 1535 C CA . ILE A 1 208 ? 10.971 1.019 -43.289 1.00 55.31 208 ILE A CA 1
ATOM 1536 C C . ILE A 1 208 ? 10.962 2.115 -44.360 1.00 55.31 208 ILE A C 1
ATOM 1538 O O . ILE A 1 208 ? 10.466 3.206 -44.112 1.00 55.31 208 ILE A O 1
ATOM 1542 N N . ASP A 1 209 ? 11.439 1.854 -45.573 1.00 59.31 209 ASP A N 1
ATOM 1543 C CA . ASP A 1 209 ? 11.587 2.889 -46.604 1.00 59.31 209 ASP A CA 1
ATOM 1544 C C . ASP A 1 209 ? 10.295 3.193 -47.380 1.00 59.31 209 ASP A C 1
ATOM 1546 O O . ASP A 1 209 ? 10.127 4.312 -47.866 1.00 59.31 209 ASP A O 1
ATOM 1550 N N . SER A 1 210 ? 9.328 2.267 -47.420 1.00 55.66 210 SER A N 1
ATOM 1551 C CA . SER A 1 210 ? 8.015 2.500 -48.054 1.00 55.66 210 SER A CA 1
ATOM 1552 C C . SER A 1 210 ? 7.129 3.504 -47.305 1.00 55.66 210 SER A C 1
ATOM 1554 O O . SER A 1 210 ? 6.201 4.059 -47.888 1.00 55.66 210 SER A O 1
ATOM 1556 N N . LEU A 1 211 ? 7.443 3.802 -46.041 1.00 55.06 211 LEU A N 1
ATOM 1557 C CA . LEU A 1 211 ? 6.768 4.826 -45.234 1.00 55.06 211 LEU A CA 1
ATOM 1558 C C . LEU A 1 211 ? 7.387 6.235 -45.393 1.00 55.06 211 LEU A C 1
ATOM 1560 O O . LEU A 1 211 ? 6.994 7.167 -44.692 1.00 55.06 211 LEU A O 1
ATOM 1564 N N . GLY A 1 212 ? 8.316 6.417 -46.342 1.00 53.19 212 GLY A N 1
ATOM 1565 C CA . GLY A 1 212 ? 8.957 7.698 -46.657 1.00 53.19 212 GLY A CA 1
ATOM 1566 C C . GLY A 1 212 ? 10.070 8.085 -45.677 1.00 53.19 212 GLY A C 1
ATOM 1567 O O . GLY A 1 212 ? 10.199 7.515 -44.601 1.00 53.19 212 GLY A O 1
ATOM 1568 N N . ALA A 1 213 ? 10.886 9.086 -46.026 1.00 53.16 213 ALA A N 1
ATOM 1569 C CA . ALA A 1 213 ? 12.089 9.522 -45.291 1.00 53.16 213 ALA A CA 1
ATOM 1570 C C . ALA A 1 213 ? 11.873 9.994 -43.827 1.00 53.16 213 ALA A C 1
ATOM 1572 O O . ALA A 1 213 ? 12.812 10.463 -43.192 1.00 53.16 213 ALA A O 1
ATOM 1573 N N . GLN A 1 214 ? 10.662 9.861 -43.278 1.00 51.72 214 GLN A N 1
ATOM 1574 C CA . GLN A 1 214 ? 10.322 10.137 -41.876 1.00 51.72 214 GLN A CA 1
ATOM 1575 C C . GLN A 1 214 ? 9.944 8.878 -41.068 1.00 51.72 214 GLN A C 1
ATOM 1577 O O . GLN A 1 214 ? 9.560 8.968 -39.905 1.00 51.72 214 GLN A O 1
ATOM 1582 N N . SER A 1 215 ? 10.053 7.692 -41.663 1.00 49.44 215 SER A N 1
ATOM 1583 C CA . SER A 1 215 ? 9.542 6.427 -41.127 1.00 49.44 215 SER A CA 1
ATOM 1584 C C . SER A 1 215 ? 10.316 5.832 -39.953 1.00 49.44 215 SER A C 1
ATOM 1586 O O . SER A 1 215 ? 9.724 5.067 -39.189 1.00 49.44 215 SER A O 1
ATOM 1588 N N . GLY A 1 216 ? 11.587 6.202 -39.759 1.00 52.03 216 GLY A N 1
ATOM 1589 C CA . GLY A 1 216 ? 12.363 5.804 -38.578 1.00 52.03 216 GLY A CA 1
ATOM 1590 C C . GLY A 1 216 ? 11.661 6.232 -37.289 1.00 52.03 216 GLY A C 1
ATOM 1591 O O . GLY A 1 216 ? 11.544 5.462 -36.347 1.00 52.03 216 GLY A O 1
ATOM 1592 N N . LEU A 1 217 ? 11.017 7.398 -37.292 1.00 53.38 217 LEU A N 1
ATOM 1593 C CA . LEU A 1 217 ? 10.228 7.844 -36.151 1.00 53.38 217 LEU A CA 1
ATOM 1594 C C . LEU A 1 217 ? 8.974 6.991 -35.912 1.00 53.38 217 LEU A C 1
ATOM 1596 O O . LEU A 1 217 ? 8.508 6.964 -34.787 1.00 53.38 217 LEU A O 1
ATOM 1600 N N . SER A 1 218 ? 8.412 6.275 -36.891 1.00 57.00 218 SER A N 1
ATOM 1601 C CA . SER A 1 218 ? 7.072 5.671 -36.752 1.00 57.00 218 SER A CA 1
ATOM 1602 C C . SER A 1 218 ? 7.022 4.442 -35.831 1.00 57.00 218 SER A C 1
ATOM 1604 O O . SER A 1 218 ? 6.238 4.425 -34.884 1.00 57.00 218 SER A O 1
ATOM 1606 N N . LEU A 1 219 ? 7.885 3.442 -36.040 1.00 59.06 219 LEU A N 1
ATOM 1607 C CA . LEU A 1 219 ? 7.952 2.245 -35.186 1.00 59.06 219 LEU A CA 1
ATOM 1608 C C . LEU A 1 219 ? 8.444 2.588 -33.777 1.00 59.06 219 LEU A C 1
ATOM 1610 O O . LEU A 1 219 ? 7.916 2.078 -32.791 1.00 59.06 219 LEU A O 1
ATOM 1614 N N . ILE A 1 220 ? 9.405 3.508 -33.697 1.00 64.25 220 ILE A N 1
ATOM 1615 C CA . ILE A 1 220 ? 9.971 4.011 -32.444 1.00 64.25 220 ILE A CA 1
ATOM 1616 C C . ILE A 1 220 ? 8.946 4.850 -31.681 1.00 64.25 220 ILE A C 1
ATOM 1618 O O . ILE A 1 220 ? 8.849 4.723 -30.468 1.00 64.25 220 ILE A O 1
ATOM 1622 N N . SER A 1 221 ? 8.121 5.646 -32.368 1.00 67.44 221 SER A N 1
ATOM 1623 C CA . SER A 1 221 ? 7.033 6.390 -31.724 1.00 67.44 221 SER A CA 1
ATOM 1624 C C . SER A 1 221 ? 6.018 5.439 -31.112 1.00 67.44 221 SER A C 1
ATOM 1626 O O . SER A 1 221 ? 5.603 5.649 -29.980 1.00 67.44 221 SER A O 1
ATOM 1628 N N . ILE A 1 222 ? 5.635 4.374 -31.821 1.00 70.88 222 ILE A N 1
ATOM 1629 C CA . ILE A 1 222 ? 4.623 3.439 -31.323 1.00 70.88 222 ILE A CA 1
ATOM 1630 C C . ILE A 1 222 ? 5.139 2.712 -30.073 1.00 70.88 222 ILE A C 1
ATOM 1632 O O . ILE A 1 222 ? 4.461 2.712 -29.046 1.00 70.88 222 ILE A O 1
ATOM 1636 N N . THR A 1 223 ? 6.347 2.144 -30.108 1.00 71.81 223 THR A N 1
ATOM 1637 C CA . THR A 1 223 ? 6.903 1.414 -28.954 1.00 71.81 223 THR A CA 1
ATOM 1638 C C . THR A 1 223 ? 7.269 2.334 -27.790 1.00 71.81 223 THR A C 1
ATOM 1640 O O . THR A 1 223 ? 7.038 1.967 -26.634 1.00 71.81 223 THR A O 1
ATOM 1643 N N . ALA A 1 224 ? 7.753 3.550 -28.061 1.00 73.94 224 ALA A N 1
ATOM 1644 C CA . ALA A 1 224 ? 7.988 4.561 -27.033 1.00 73.94 224 ALA A CA 1
ATOM 1645 C C . ALA A 1 224 ? 6.681 5.002 -26.361 1.00 73.94 224 ALA A C 1
ATOM 1647 O O . ALA A 1 224 ? 6.647 5.123 -25.140 1.00 73.94 224 ALA A O 1
ATOM 1648 N N . ILE A 1 225 ? 5.586 5.185 -27.112 1.00 81.06 225 ILE A N 1
ATOM 1649 C CA . ILE A 1 225 ? 4.277 5.540 -26.538 1.00 81.06 225 ILE A CA 1
ATOM 1650 C C . ILE A 1 225 ? 3.803 4.453 -25.570 1.00 81.06 225 ILE A C 1
ATOM 1652 O O . ILE A 1 225 ? 3.402 4.772 -24.447 1.00 81.06 225 ILE A O 1
ATOM 1656 N N . TYR A 1 226 ? 3.890 3.177 -25.957 1.00 83.44 226 TYR A N 1
ATOM 1657 C CA . TYR A 1 226 ? 3.469 2.076 -25.087 1.00 83.44 226 TYR A CA 1
ATOM 1658 C C . TYR A 1 226 ? 4.333 1.973 -23.828 1.00 83.44 226 TYR A C 1
ATOM 1660 O O . TYR A 1 226 ? 3.799 1.965 -22.719 1.00 83.44 226 TYR A O 1
ATOM 1668 N N . THR A 1 227 ? 5.658 1.949 -23.977 1.00 83.31 227 THR A N 1
ATOM 1669 C CA . THR A 1 227 ? 6.579 1.820 -22.835 1.00 83.31 227 THR A CA 1
ATOM 1670 C C . THR A 1 227 ? 6.508 3.011 -21.885 1.00 83.31 227 THR A C 1
ATOM 1672 O O . THR A 1 227 ? 6.463 2.817 -20.672 1.00 83.31 227 THR A O 1
ATOM 1675 N N . THR A 1 228 ? 6.389 4.232 -22.410 1.00 81.19 228 THR A N 1
ATOM 1676 C CA . THR A 1 228 ? 6.220 5.435 -21.580 1.00 81.19 228 THR A CA 1
ATOM 1677 C C . THR A 1 228 ? 4.902 5.397 -20.810 1.00 81.19 228 THR A C 1
ATOM 1679 O O . THR A 1 228 ? 4.872 5.714 -19.624 1.00 81.19 228 THR A O 1
ATOM 1682 N N . THR A 1 229 ? 3.809 4.961 -21.444 1.00 86.19 229 THR A N 1
ATOM 1683 C CA . THR A 1 229 ? 2.512 4.842 -20.758 1.00 86.19 229 THR A CA 1
ATOM 1684 C C . THR A 1 229 ? 2.584 3.837 -19.607 1.00 86.19 229 THR A C 1
ATOM 1686 O O . THR A 1 229 ? 2.126 4.134 -18.506 1.00 86.19 229 THR A O 1
ATOM 1689 N N . VAL A 1 230 ? 3.211 2.678 -19.827 1.00 88.19 230 VAL A N 1
ATOM 1690 C CA . VAL A 1 230 ? 3.407 1.653 -18.788 1.00 88.19 230 VAL A CA 1
ATOM 1691 C C . VAL A 1 230 ? 4.269 2.183 -17.638 1.00 88.19 230 VAL A C 1
ATOM 1693 O O . VAL A 1 230 ? 3.908 2.012 -16.473 1.00 88.19 230 VAL A O 1
ATOM 1696 N N . LEU A 1 231 ? 5.355 2.899 -17.946 1.00 86.62 231 LEU A N 1
ATOM 1697 C CA . LEU A 1 231 ? 6.214 3.531 -16.944 1.00 86.62 231 LEU A CA 1
ATOM 1698 C C . LEU A 1 231 ? 5.430 4.519 -16.067 1.00 86.62 231 LEU A C 1
ATOM 1700 O O . LEU A 1 231 ? 5.519 4.452 -14.841 1.00 86.62 231 LEU A O 1
ATOM 1704 N N . ILE A 1 232 ? 4.630 5.399 -16.680 1.00 85.94 232 ILE A N 1
ATOM 1705 C CA . ILE A 1 232 ? 3.791 6.367 -15.957 1.00 85.94 232 ILE A CA 1
ATOM 1706 C C . ILE A 1 232 ? 2.801 5.645 -15.039 1.00 85.94 232 ILE A C 1
ATOM 1708 O O . ILE A 1 232 ? 2.618 6.065 -13.897 1.00 85.94 232 ILE A O 1
ATOM 1712 N N . VAL A 1 233 ? 2.180 4.556 -15.504 1.00 91.06 233 VAL A N 1
ATOM 1713 C CA . VAL A 1 233 ? 1.228 3.776 -14.698 1.00 91.06 233 VAL A CA 1
ATOM 1714 C C . VAL A 1 233 ? 1.903 3.201 -13.452 1.00 91.06 233 VAL A C 1
ATOM 1716 O O . VAL A 1 233 ? 1.369 3.367 -12.356 1.00 91.06 233 VAL A O 1
ATOM 1719 N N . PHE A 1 234 ? 3.086 2.592 -13.576 1.00 90.00 234 PHE A N 1
ATOM 1720 C CA . PHE A 1 234 ? 3.804 2.057 -12.413 1.00 90.00 234 PHE A CA 1
ATOM 1721 C C . PHE A 1 234 ? 4.294 3.153 -11.463 1.00 90.00 234 PHE A C 1
ATOM 1723 O O . PHE A 1 234 ? 4.199 3.002 -10.241 1.00 90.00 234 PHE A O 1
ATOM 1730 N N . LEU A 1 235 ? 4.756 4.282 -12.006 1.00 86.25 235 LEU A N 1
ATOM 1731 C CA . LEU A 1 235 ? 5.156 5.440 -11.211 1.00 86.25 235 LEU A CA 1
ATOM 1732 C C . LEU A 1 235 ? 3.977 5.993 -10.402 1.00 86.25 235 LEU A C 1
ATOM 1734 O O . LEU A 1 235 ? 4.091 6.273 -9.205 1.00 86.25 235 LEU A O 1
ATOM 1738 N N . PHE A 1 236 ? 2.822 6.122 -11.053 1.00 87.38 236 PHE A N 1
ATOM 1739 C CA . PHE A 1 236 ? 1.588 6.563 -10.423 1.00 87.38 236 PHE A CA 1
ATOM 1740 C C . PHE A 1 236 ? 1.130 5.569 -9.354 1.00 87.38 236 PHE A C 1
ATOM 1742 O O . PHE A 1 236 ? 0.800 5.981 -8.245 1.00 87.38 236 PHE A O 1
ATOM 1749 N N . GLN A 1 237 ? 1.176 4.268 -9.644 1.00 91.06 237 GLN A N 1
ATOM 1750 C CA . GLN A 1 237 ? 0.791 3.216 -8.706 1.00 91.06 237 GLN A CA 1
ATOM 1751 C C . GLN A 1 237 ? 1.670 3.207 -7.448 1.00 91.06 237 GLN A C 1
ATOM 1753 O O . GLN A 1 237 ? 1.143 3.024 -6.350 1.00 91.06 237 GLN A O 1
ATOM 1758 N N . SER A 1 238 ? 2.977 3.455 -7.589 1.00 86.31 238 SER A N 1
ATOM 1759 C CA . SER A 1 238 ? 3.896 3.574 -6.451 1.00 86.31 238 SER A CA 1
ATOM 1760 C C . SER A 1 238 ? 3.541 4.755 -5.548 1.00 86.31 238 SER A C 1
ATOM 1762 O O . SER A 1 238 ? 3.350 4.577 -4.346 1.00 86.31 238 SER A O 1
ATOM 1764 N N . ASN A 1 239 ? 3.327 5.942 -6.119 1.00 83.69 239 ASN A N 1
ATOM 1765 C CA . ASN A 1 239 ? 2.925 7.118 -5.342 1.00 83.69 239 ASN A CA 1
ATOM 1766 C C . ASN A 1 239 ? 1.542 6.947 -4.691 1.00 83.69 239 ASN A C 1
ATOM 1768 O O . ASN A 1 239 ? 1.349 7.266 -3.516 1.00 83.69 239 ASN A O 1
ATOM 1772 N N . LEU A 1 240 ? 0.582 6.403 -5.439 1.00 86.88 240 LEU A N 1
ATOM 1773 C CA . LEU A 1 240 ? -0.779 6.161 -4.973 1.00 86.88 240 LEU A CA 1
ATOM 1774 C C . LEU A 1 240 ? -0.812 5.182 -3.797 1.00 86.88 240 LEU A C 1
ATOM 1776 O O . LEU A 1 240 ? -1.602 5.379 -2.879 1.00 86.88 240 LEU A O 1
ATOM 1780 N N . LEU A 1 241 ? 0.068 4.180 -3.772 1.00 89.50 241 LEU A N 1
ATOM 1781 C CA . LEU A 1 241 ? 0.170 3.224 -2.670 1.00 89.50 241 LEU A CA 1
ATOM 1782 C C . LEU A 1 241 ? 0.551 3.902 -1.342 1.00 89.50 241 LEU A C 1
ATOM 1784 O O . LEU A 1 241 ? -0.063 3.610 -0.315 1.00 89.50 241 LEU A O 1
ATOM 1788 N N . TYR A 1 242 ? 1.484 4.859 -1.354 1.00 83.62 242 TYR A N 1
ATOM 1789 C CA . TYR A 1 242 ? 1.831 5.638 -0.157 1.00 83.62 242 TYR A CA 1
ATOM 1790 C C . TYR A 1 242 ? 0.701 6.574 0.283 1.00 83.62 242 TYR A C 1
ATOM 1792 O O . TYR A 1 242 ? 0.404 6.664 1.475 1.00 83.62 242 TYR A O 1
ATOM 1800 N N . VAL A 1 243 ? 0.027 7.234 -0.664 1.00 83.69 243 VAL A N 1
ATOM 1801 C CA . VAL A 1 243 ? -1.125 8.099 -0.358 1.00 83.69 243 VAL A CA 1
ATOM 1802 C C . VAL A 1 243 ? -2.274 7.282 0.235 1.00 83.69 243 VAL A C 1
ATOM 1804 O O . VAL A 1 243 ? -2.873 7.682 1.231 1.00 83.69 243 VAL A O 1
ATOM 1807 N N . MET A 1 244 ? -2.556 6.107 -0.325 1.00 88.44 244 MET A N 1
ATOM 1808 C CA . MET A 1 244 ? -3.567 5.183 0.185 1.00 88.44 244 MET A CA 1
ATOM 1809 C C . MET A 1 244 ? -3.246 4.703 1.602 1.00 88.44 244 MET A C 1
ATOM 1811 O O . MET A 1 244 ? -4.134 4.699 2.454 1.00 88.44 244 MET A O 1
ATOM 1815 N N . ALA A 1 245 ? -1.983 4.380 1.887 1.00 85.38 245 ALA A N 1
ATOM 1816 C CA . ALA A 1 245 ? -1.526 4.038 3.233 1.00 85.38 245 ALA A CA 1
ATOM 1817 C C . ALA A 1 245 ? -1.757 5.184 4.224 1.00 85.38 245 ALA A C 1
ATOM 1819 O O . ALA A 1 245 ? -2.323 4.986 5.301 1.00 85.38 245 ALA A O 1
ATOM 1820 N N . ALA A 1 246 ? -1.337 6.391 3.836 1.00 79.56 246 ALA A N 1
ATOM 1821 C CA . ALA A 1 246 ? -1.448 7.603 4.634 1.00 79.56 246 ALA A CA 1
ATOM 1822 C C . ALA A 1 246 ? -2.907 7.932 4.967 1.00 79.56 246 ALA A C 1
ATOM 1824 O O . ALA A 1 246 ? -3.251 8.162 6.126 1.00 79.56 246 ALA A O 1
ATOM 1825 N N . VAL A 1 247 ? -3.781 7.903 3.960 1.00 85.19 247 VAL A N 1
ATOM 1826 C CA . VAL A 1 247 ? -5.204 8.211 4.119 1.00 85.19 247 VAL A CA 1
ATOM 1827 C C . VAL A 1 247 ? -5.928 7.090 4.875 1.00 85.19 247 VAL A C 1
ATOM 1829 O O . VAL A 1 247 ? -6.697 7.355 5.799 1.00 85.19 247 VAL A O 1
ATOM 1832 N N . GLY A 1 248 ? -5.651 5.827 4.550 1.00 89.19 248 GLY A N 1
ATOM 1833 C CA . GLY A 1 248 ? -6.258 4.668 5.201 1.00 89.19 248 GLY A CA 1
ATOM 1834 C C . GLY A 1 248 ? -5.944 4.586 6.694 1.00 89.19 248 GLY A C 1
ATOM 1835 O O . GLY A 1 248 ? -6.854 4.546 7.525 1.00 89.19 248 GLY A O 1
ATOM 1836 N N . LEU A 1 249 ? -4.656 4.599 7.038 1.00 85.25 249 LEU A N 1
ATOM 1837 C CA . LEU A 1 249 ? -4.184 4.410 8.414 1.00 85.25 249 LEU A CA 1
ATOM 1838 C C . LEU A 1 249 ? -4.206 5.698 9.227 1.00 85.25 249 LEU A C 1
ATOM 1840 O O . LEU A 1 249 ? -4.511 5.656 10.415 1.00 85.25 249 LEU A O 1
ATOM 1844 N N . GLY A 1 250 ? -3.862 6.826 8.606 1.00 80.62 250 GLY A N 1
ATOM 1845 C CA . GLY A 1 250 ? -3.722 8.106 9.295 1.00 80.62 250 GLY A CA 1
ATOM 1846 C C . GLY A 1 250 ? -5.029 8.878 9.442 1.00 80.62 250 GLY A C 1
ATOM 1847 O O . GLY A 1 250 ? -5.157 9.670 10.373 1.00 80.62 250 GLY A O 1
ATOM 1848 N N . VAL A 1 251 ? -6.005 8.648 8.556 1.00 83.44 251 VAL A N 1
ATOM 1849 C CA . VAL A 1 251 ? -7.249 9.434 8.515 1.00 83.44 251 VAL A CA 1
ATOM 1850 C C . VAL A 1 251 ? -8.460 8.563 8.818 1.00 83.44 251 VAL A C 1
ATOM 1852 O O . VAL A 1 251 ? -9.162 8.803 9.799 1.00 83.44 251 VAL A O 1
ATOM 1855 N N . PHE A 1 252 ? -8.702 7.517 8.029 1.00 91.56 252 PHE A N 1
ATOM 1856 C CA . PHE A 1 252 ? -9.946 6.753 8.134 1.00 91.56 252 PHE A CA 1
ATOM 1857 C C . PHE A 1 252 ? -10.069 5.942 9.426 1.00 91.56 252 PHE A C 1
ATOM 1859 O O . PHE A 1 252 ? -11.120 5.988 10.070 1.00 91.56 252 PHE A O 1
ATOM 1866 N N . ILE A 1 253 ? -9.013 5.233 9.839 1.00 89.94 253 ILE A N 1
ATOM 1867 C CA . ILE A 1 253 ? -9.057 4.419 11.063 1.00 89.94 253 ILE A CA 1
ATOM 1868 C C . ILE A 1 253 ? -9.213 5.286 12.326 1.00 89.94 253 ILE A C 1
ATOM 1870 O O . ILE A 1 253 ? -10.144 5.018 13.092 1.00 89.94 253 ILE A O 1
ATOM 1874 N N . PRO A 1 254 ? -8.397 6.335 12.569 1.00 83.38 254 PRO A N 1
ATOM 1875 C CA . PRO A 1 254 ? -8.519 7.141 13.782 1.00 83.38 254 PRO A CA 1
ATOM 1876 C C . PRO A 1 254 ? -9.868 7.842 13.885 1.00 83.38 254 PRO A C 1
ATOM 1878 O O . PRO A 1 254 ? -10.514 7.795 14.932 1.00 83.38 254 PRO A O 1
ATOM 1881 N N . ILE A 1 255 ? -10.337 8.435 12.783 1.00 88.31 255 ILE A N 1
ATOM 1882 C CA . ILE A 1 255 ? -11.644 9.087 12.754 1.00 88.31 255 ILE A CA 1
ATOM 1883 C C . ILE A 1 255 ? -12.746 8.048 12.989 1.00 88.31 255 ILE A C 1
ATOM 1885 O O . ILE A 1 255 ? -13.645 8.286 13.793 1.00 88.31 255 ILE A O 1
ATOM 1889 N N . GLY A 1 256 ? -12.666 6.877 12.355 1.00 91.25 256 GLY A N 1
ATOM 1890 C CA . GLY A 1 256 ? -13.645 5.809 12.540 1.00 91.25 256 GLY A CA 1
ATOM 1891 C C . GLY A 1 256 ? -13.732 5.310 13.987 1.00 91.25 256 GLY A C 1
ATOM 1892 O O . GLY A 1 256 ? -14.832 5.072 14.491 1.00 91.25 256 GLY A O 1
ATOM 1893 N N . ILE A 1 257 ? -12.596 5.232 14.687 1.00 86.31 257 ILE A N 1
ATOM 1894 C CA . ILE A 1 257 ? -12.529 4.915 16.121 1.00 86.31 257 ILE A CA 1
ATOM 1895 C C . ILE A 1 257 ? -13.214 6.004 16.955 1.00 86.31 257 ILE A C 1
ATOM 1897 O O . ILE A 1 257 ? -14.046 5.681 17.805 1.00 86.31 257 ILE A O 1
ATOM 1901 N N . VAL A 1 258 ? -12.913 7.283 16.702 1.00 84.62 258 VAL A N 1
ATOM 1902 C CA . VAL A 1 258 ? -13.520 8.413 17.429 1.00 84.62 258 VAL A CA 1
ATOM 1903 C C . VAL A 1 258 ? -15.031 8.461 17.205 1.00 84.62 258 VAL A C 1
ATOM 1905 O O . VAL A 1 258 ? -15.791 8.560 18.166 1.00 84.62 258 VAL A O 1
ATOM 1908 N N . MET A 1 259 ? -15.496 8.308 15.961 1.00 89.19 259 MET A N 1
ATOM 1909 C CA . MET A 1 259 ? -16.930 8.260 15.649 1.00 89.19 259 MET A CA 1
ATOM 1910 C C . MET A 1 259 ? -17.644 7.121 16.373 1.00 89.19 259 MET A C 1
ATOM 1912 O O . MET A 1 259 ? -18.831 7.209 16.678 1.00 89.19 259 MET A O 1
ATOM 1916 N N . ARG A 1 260 ? -16.931 6.047 16.703 1.00 85.00 260 ARG A N 1
ATOM 1917 C CA . ARG A 1 260 ? -17.512 4.919 17.423 1.00 85.00 260 ARG A CA 1
ATOM 1918 C C . ARG A 1 260 ? -17.844 5.217 18.885 1.00 85.00 260 ARG A C 1
ATOM 1920 O O . ARG A 1 260 ? -18.702 4.533 19.449 1.00 85.00 260 ARG A O 1
ATOM 1927 N N . ALA A 1 261 ? -17.196 6.219 19.481 1.00 81.25 261 ALA A N 1
ATOM 1928 C CA . ALA A 1 261 ? -17.482 6.670 20.842 1.00 81.25 261 ALA A CA 1
ATOM 1929 C C . ALA A 1 261 ? -18.851 7.363 20.956 1.00 81.25 261 ALA A C 1
ATOM 1931 O O . ALA A 1 261 ? -19.423 7.412 22.042 1.00 81.25 261 ALA A O 1
ATOM 1932 N N . PHE A 1 262 ? -19.404 7.852 19.841 1.00 83.81 262 PHE A N 1
ATOM 1933 C CA . PHE A 1 262 ? -20.694 8.531 19.810 1.00 83.81 262 PHE A CA 1
ATOM 1934 C C . PHE A 1 262 ? -21.818 7.569 19.387 1.00 83.81 262 PHE A C 1
ATOM 1936 O O . PHE A 1 262 ? -21.708 6.918 18.344 1.00 83.81 262 PHE A O 1
ATOM 1943 N N . PRO A 1 263 ? -22.938 7.495 20.129 1.00 79.25 263 PRO A N 1
ATOM 1944 C CA . PRO A 1 263 ? -24.016 6.545 19.843 1.00 79.25 263 PRO A CA 1
ATOM 1945 C C . PRO A 1 263 ? -24.694 6.794 18.486 1.00 79.25 263 PRO A C 1
ATOM 1947 O O . PRO A 1 263 ? -25.046 5.841 17.794 1.00 79.25 263 PRO A O 1
ATOM 1950 N N . PHE A 1 264 ? -24.820 8.056 18.060 1.00 87.19 264 PHE A N 1
ATOM 1951 C CA . PHE A 1 264 ? -25.533 8.426 16.830 1.00 87.19 264 PHE A CA 1
ATOM 1952 C C . PHE A 1 264 ? -24.757 8.137 15.534 1.00 87.19 264 PHE A C 1
ATOM 1954 O O . PHE A 1 264 ? -25.361 7.775 14.530 1.00 87.19 264 PHE A O 1
ATOM 1961 N N . ILE A 1 265 ? -23.427 8.268 15.542 1.00 93.94 265 ILE A N 1
ATOM 1962 C CA . ILE A 1 265 ? -22.572 8.125 14.341 1.00 93.94 265 ILE A CA 1
ATOM 1963 C C . ILE A 1 265 ? -21.770 6.817 14.328 1.00 93.94 265 ILE A C 1
ATOM 1965 O O . ILE A 1 265 ? -20.914 6.599 13.469 1.00 93.94 265 ILE A O 1
ATOM 1969 N N . ARG A 1 266 ? -22.082 5.897 15.245 1.00 87.00 266 ARG A N 1
ATOM 1970 C CA . ARG A 1 266 ? -21.368 4.627 15.405 1.00 87.00 266 ARG A CA 1
ATOM 1971 C C . ARG A 1 266 ? -21.341 3.775 14.134 1.00 87.00 266 ARG A C 1
ATOM 1973 O O . ARG A 1 266 ? -20.330 3.131 13.857 1.00 87.00 266 ARG A O 1
ATOM 1980 N N . GLY A 1 267 ? -22.436 3.769 13.370 1.00 91.69 267 GLY A N 1
ATOM 1981 C CA . GLY A 1 267 ? -22.520 3.039 12.101 1.00 91.69 267 GLY A CA 1
ATOM 1982 C C . GLY A 1 267 ? -21.501 3.539 11.074 1.00 91.69 267 GLY A C 1
ATOM 1983 O O . GLY A 1 267 ? -20.785 2.736 10.479 1.00 91.69 267 GLY A O 1
ATOM 1984 N N . ILE A 1 268 ? -21.365 4.864 10.954 1.00 95.56 268 ILE A N 1
ATOM 1985 C CA . ILE A 1 268 ? -20.412 5.521 10.045 1.00 95.56 268 ILE A CA 1
ATOM 1986 C C . ILE A 1 268 ? -18.968 5.217 10.468 1.00 95.56 268 ILE A C 1
ATOM 1988 O O . ILE A 1 268 ? -18.108 4.947 9.627 1.00 95.56 268 ILE A O 1
ATOM 1992 N N . GLY A 1 269 ? -18.704 5.174 11.778 1.00 92.75 269 GLY A N 1
ATOM 1993 C CA . GLY A 1 269 ? -17.393 4.790 12.304 1.00 92.75 269 GLY A CA 1
ATOM 1994 C C . GLY A 1 269 ? -16.947 3.402 11.834 1.00 92.75 269 GLY A C 1
ATOM 1995 O O . GLY A 1 269 ? -15.813 3.232 11.392 1.00 92.75 269 GLY A O 1
ATOM 1996 N N . GLY A 1 270 ? -17.857 2.420 11.839 1.00 91.88 270 GLY A N 1
ATOM 1997 C CA . GLY A 1 270 ? -17.577 1.068 11.341 1.00 91.88 270 GLY A CA 1
ATOM 1998 C C . GLY A 1 270 ? -17.236 1.030 9.849 1.00 91.88 270 GLY A C 1
ATOM 1999 O O . GLY A 1 270 ? -16.282 0.358 9.456 1.00 91.88 270 GLY A O 1
ATOM 2000 N N . THR A 1 271 ? -17.960 1.793 9.022 1.00 95.31 271 THR A N 1
ATOM 2001 C CA . THR A 1 271 ? -17.686 1.863 7.578 1.00 95.31 271 THR A CA 1
ATOM 2002 C C . THR A 1 271 ? -16.343 2.521 7.274 1.00 95.31 271 THR A C 1
ATOM 2004 O O . THR A 1 271 ? -15.622 2.045 6.402 1.00 95.31 271 THR A O 1
ATOM 2007 N N . LEU A 1 272 ? -15.955 3.562 8.020 1.00 94.94 272 LEU A N 1
ATOM 2008 C CA . LEU A 1 272 ? -14.659 4.223 7.831 1.00 94.94 272 LEU A CA 1
ATOM 2009 C C . LEU A 1 272 ? -13.495 3.323 8.236 1.00 94.94 272 LEU A C 1
ATOM 2011 O O . LEU A 1 272 ? -12.499 3.270 7.521 1.00 94.94 272 LEU A O 1
ATOM 2015 N N . ILE A 1 273 ? -13.635 2.561 9.325 1.00 92.31 273 ILE A N 1
ATOM 2016 C CA . ILE A 1 273 ? -12.627 1.564 9.704 1.00 92.31 273 ILE A CA 1
ATOM 2017 C C . ILE A 1 273 ? -12.478 0.518 8.589 1.00 92.31 273 ILE A C 1
ATOM 2019 O O . ILE A 1 273 ? -11.357 0.221 8.187 1.00 92.31 273 ILE A O 1
ATOM 2023 N N . ALA A 1 274 ? -13.583 0.003 8.041 1.00 94.00 274 ALA A N 1
ATOM 2024 C CA . ALA A 1 274 ? -13.540 -0.981 6.957 1.00 94.00 274 ALA A CA 1
ATOM 2025 C C . ALA A 1 274 ? -12.864 -0.435 5.686 1.00 94.00 274 ALA A C 1
ATOM 2027 O O . ALA A 1 274 ? -12.011 -1.110 5.111 1.00 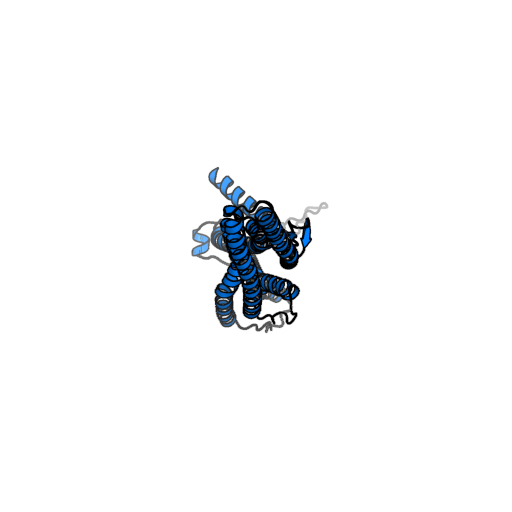94.00 274 ALA A O 1
ATOM 2028 N N . ILE A 1 275 ? -13.190 0.798 5.281 1.00 95.62 275 ILE A N 1
ATOM 2029 C CA . ILE A 1 275 ? -12.552 1.474 4.140 1.00 95.62 275 ILE A CA 1
ATOM 2030 C C . ILE A 1 275 ? -11.056 1.681 4.403 1.00 95.62 275 ILE A C 1
ATOM 2032 O O . ILE A 1 275 ? -10.236 1.378 3.539 1.00 95.62 275 ILE A O 1
ATOM 2036 N N . GLY A 1 276 ? -10.689 2.134 5.605 1.00 92.88 276 GLY A N 1
ATOM 2037 C CA . GLY A 1 276 ? -9.295 2.328 5.998 1.00 92.88 276 GLY A CA 1
ATOM 2038 C C . GLY A 1 276 ? -8.480 1.038 5.907 1.00 92.88 276 GLY A C 1
ATOM 2039 O O . GLY A 1 276 ? -7.405 1.038 5.316 1.00 92.88 276 GLY A O 1
ATOM 2040 N N . ILE A 1 277 ? -9.019 -0.076 6.409 1.00 92.12 277 ILE A N 1
ATOM 2041 C CA . ILE A 1 277 ? -8.381 -1.401 6.329 1.00 92.12 277 ILE A CA 1
ATOM 2042 C C . ILE A 1 277 ? -8.307 -1.897 4.879 1.00 92.12 277 ILE A C 1
ATOM 2044 O O . ILE A 1 277 ? -7.275 -2.422 4.455 1.00 92.12 277 ILE A O 1
ATOM 2048 N N . GLY A 1 278 ? -9.379 -1.719 4.104 1.00 94.25 278 GLY A N 1
ATOM 2049 C CA . GLY A 1 278 ? -9.431 -2.116 2.698 1.00 94.25 278 GLY A CA 1
ATOM 2050 C C . GLY A 1 278 ? -8.350 -1.428 1.865 1.00 94.25 278 GLY A C 1
ATOM 2051 O O . GLY A 1 278 ? -7.584 -2.082 1.160 1.00 94.25 278 GLY A O 1
ATOM 2052 N N . ILE A 1 279 ? -8.241 -0.109 2.008 1.00 93.62 279 ILE A N 1
ATOM 2053 C CA . ILE A 1 279 ? -7.275 0.702 1.264 1.00 93.62 279 ILE A CA 1
ATOM 2054 C C . ILE A 1 279 ? -5.842 0.479 1.775 1.00 93.62 279 ILE A C 1
ATOM 2056 O O . ILE A 1 279 ? -4.917 0.392 0.973 1.00 93.62 279 ILE A O 1
ATOM 2060 N N . ALA A 1 280 ? -5.631 0.359 3.089 1.00 90.50 280 ALA A N 1
ATOM 2061 C CA . ALA A 1 280 ? -4.282 0.294 3.653 1.00 90.50 280 ALA A CA 1
ATOM 2062 C C . ALA A 1 280 ? -3.672 -1.110 3.747 1.00 90.50 280 ALA A C 1
ATOM 2064 O O . ALA A 1 280 ? -2.462 -1.233 3.912 1.00 90.50 280 ALA A O 1
ATOM 2065 N N . ILE A 1 281 ? -4.468 -2.177 3.736 1.00 90.94 281 ILE A N 1
ATOM 2066 C CA . ILE A 1 281 ? -3.944 -3.537 3.941 1.00 90.94 281 ILE A CA 1
ATOM 2067 C C . ILE A 1 281 ? -4.392 -4.448 2.818 1.00 90.94 281 ILE A C 1
ATOM 2069 O O . ILE A 1 281 ? -3.557 -5.086 2.186 1.00 90.94 281 ILE A O 1
ATOM 2073 N N . VAL A 1 282 ? -5.692 -4.484 2.525 1.00 93.12 282 VAL A N 1
ATOM 2074 C CA . VAL A 1 282 ? -6.206 -5.400 1.499 1.00 93.12 282 VAL A CA 1
ATOM 2075 C C . VAL A 1 282 ? -5.633 -5.051 0.125 1.00 93.12 282 VAL A C 1
ATOM 2077 O O . VAL A 1 282 ? -5.194 -5.948 -0.586 1.00 93.12 282 VAL A O 1
ATOM 2080 N N . TYR A 1 283 ? -5.555 -3.764 -0.224 1.00 94.25 283 TYR A N 1
ATOM 2081 C CA . TYR A 1 283 ? -4.986 -3.313 -1.496 1.00 94.25 283 TYR A CA 1
ATOM 2082 C C . TYR A 1 283 ? -3.510 -3.721 -1.716 1.00 94.25 283 TYR A C 1
ATOM 2084 O O . TYR A 1 283 ? -3.255 -4.416 -2.702 1.00 94.25 283 TYR A O 1
ATOM 2092 N N . PRO A 1 284 ? -2.531 -3.374 -0.848 1.00 92.00 284 PRO A N 1
ATOM 2093 C CA . PRO A 1 284 ? -1.136 -3.782 -1.054 1.00 92.00 284 PRO A CA 1
ATOM 2094 C C . PRO A 1 284 ? -0.949 -5.306 -1.034 1.00 92.00 284 PRO A C 1
ATOM 2096 O O . PRO A 1 284 ? -0.149 -5.833 -1.807 1.00 92.00 284 PRO A O 1
ATOM 2099 N N . VAL A 1 285 ? -1.715 -6.026 -0.204 1.00 91.81 285 VAL A N 1
ATOM 2100 C CA . VAL A 1 285 ? -1.686 -7.498 -0.166 1.00 91.81 285 VAL A CA 1
ATOM 2101 C C . VAL A 1 285 ? -2.177 -8.094 -1.477 1.00 91.81 285 VAL A C 1
ATOM 2103 O O . VAL A 1 285 ? -1.519 -8.971 -2.025 1.00 91.81 285 VAL A O 1
ATOM 2106 N N . LEU A 1 286 ? -3.306 -7.617 -2.001 1.00 93.19 286 LEU A N 1
ATOM 2107 C CA . LEU A 1 286 ? -3.873 -8.105 -3.258 1.00 93.19 286 LEU A CA 1
ATOM 2108 C C . LEU A 1 286 ? -2.941 -7.814 -4.439 1.00 93.19 286 LEU A C 1
ATOM 2110 O O . LEU A 1 286 ? -2.776 -8.647 -5.327 1.00 93.19 286 LEU A O 1
ATOM 2114 N N . LEU A 1 287 ? -2.280 -6.659 -4.409 1.00 92.50 287 LEU A N 1
ATOM 2115 C CA . LEU A 1 287 ? -1.298 -6.254 -5.405 1.00 92.50 287 LEU A CA 1
ATOM 2116 C C . LEU A 1 287 ? -0.066 -7.180 -5.398 1.00 92.50 287 LEU A C 1
ATOM 2118 O O . LEU A 1 287 ? 0.366 -7.599 -6.470 1.00 92.50 287 LEU A O 1
ATOM 2122 N N . LEU A 1 288 ? 0.452 -7.569 -4.229 1.00 90.75 288 LEU A N 1
ATOM 2123 C CA . LEU A 1 288 ? 1.505 -8.590 -4.124 1.00 90.75 288 LEU A CA 1
ATOM 2124 C C . LEU A 1 288 ? 1.006 -9.976 -4.550 1.00 90.75 288 LEU A C 1
ATOM 2126 O O . LEU A 1 288 ? 1.618 -10.615 -5.401 1.00 90.75 288 LEU A O 1
ATOM 2130 N N . ALA A 1 289 ? -0.110 -10.429 -3.980 1.00 90.25 289 ALA A N 1
ATOM 2131 C CA . ALA A 1 289 ? -0.616 -11.786 -4.162 1.00 90.25 289 ALA A CA 1
ATOM 2132 C C . ALA A 1 289 ? -0.936 -12.106 -5.628 1.00 90.25 289 ALA A C 1
ATOM 2134 O O . ALA A 1 289 ? -0.682 -13.221 -6.079 1.00 90.25 289 ALA A O 1
ATOM 2135 N N . LEU A 1 290 ? -1.466 -11.136 -6.379 1.00 92.25 290 LEU A N 1
ATOM 2136 C CA . LEU A 1 290 ? -1.801 -11.332 -7.788 1.00 92.25 290 LEU A CA 1
ATOM 2137 C C . LEU A 1 290 ? -0.597 -11.157 -8.715 1.00 92.25 290 LEU A C 1
ATOM 2139 O O . LEU A 1 290 ? -0.445 -11.932 -9.656 1.00 92.25 290 LEU A O 1
ATOM 2143 N N . ASN A 1 291 ? 0.266 -10.165 -8.475 1.00 89.75 291 ASN A N 1
ATOM 2144 C CA . ASN A 1 291 ? 1.287 -9.810 -9.465 1.00 89.75 291 ASN A CA 1
ATOM 2145 C C . ASN A 1 291 ? 2.634 -10.512 -9.267 1.00 89.75 291 ASN A C 1
ATOM 2147 O O . ASN A 1 291 ? 3.379 -10.688 -10.233 1.00 89.75 291 ASN A O 1
ATOM 2151 N N . LEU A 1 292 ? 2.964 -10.934 -8.045 1.00 86.81 292 LEU A N 1
ATOM 2152 C CA . LEU A 1 292 ? 4.214 -11.638 -7.755 1.00 86.81 292 LEU A CA 1
ATOM 2153 C C . LEU A 1 292 ? 4.342 -12.990 -8.491 1.00 86.81 292 LEU A C 1
ATOM 2155 O O . LEU A 1 292 ? 5.374 -13.201 -9.130 1.00 86.81 292 LEU A O 1
ATOM 2159 N N . PRO A 1 293 ? 3.328 -13.885 -8.512 1.00 89.94 293 PRO A N 1
ATOM 2160 C CA . PRO A 1 293 ? 3.434 -15.132 -9.274 1.00 89.94 293 PRO A CA 1
ATOM 2161 C C . PRO A 1 293 ? 3.543 -14.882 -10.783 1.00 89.94 293 PRO A C 1
ATOM 2163 O O . PRO A 1 293 ? 4.309 -15.562 -11.463 1.00 89.94 293 PRO A O 1
ATOM 2166 N N . VAL A 1 294 ? 2.832 -13.873 -11.297 1.00 90.19 294 VAL A N 1
ATOM 2167 C CA . VAL A 1 294 ? 2.889 -13.488 -12.715 1.00 90.19 294 VAL A CA 1
ATOM 2168 C C . VAL A 1 294 ? 4.282 -12.976 -13.078 1.00 90.19 294 VAL A C 1
ATOM 2170 O O . VAL A 1 294 ? 4.854 -13.406 -14.075 1.00 90.19 294 VAL A O 1
ATOM 2173 N N . THR A 1 295 ? 4.864 -12.117 -12.241 1.00 86.62 295 THR A N 1
ATOM 2174 C CA . THR A 1 295 ? 6.214 -11.577 -12.456 1.00 86.62 295 THR A CA 1
ATOM 2175 C C . THR A 1 295 ? 7.260 -12.691 -12.446 1.00 86.62 295 THR A C 1
ATOM 2177 O O . THR A 1 295 ? 8.089 -12.754 -13.352 1.00 86.62 295 THR A O 1
ATOM 2180 N N . ASN A 1 296 ? 7.186 -13.616 -11.485 1.00 85.81 296 ASN A N 1
ATOM 2181 C CA . ASN A 1 296 ? 8.106 -14.756 -11.406 1.00 85.81 296 ASN A CA 1
ATOM 2182 C C . ASN A 1 296 ? 7.994 -15.679 -12.628 1.00 85.81 296 ASN A C 1
ATOM 2184 O O . ASN A 1 296 ? 9.003 -16.189 -13.114 1.00 85.81 296 ASN A O 1
ATOM 2188 N N . TYR A 1 297 ? 6.781 -15.869 -13.149 1.00 88.62 297 TYR A N 1
ATOM 2189 C CA . TYR A 1 297 ? 6.550 -16.651 -14.360 1.00 88.62 297 TYR A CA 1
ATOM 2190 C C . TYR A 1 297 ? 7.099 -15.965 -15.620 1.00 88.62 297 TYR A C 1
ATOM 2192 O O . TYR A 1 297 ? 7.739 -16.607 -16.447 1.00 88.62 297 TYR A O 1
ATOM 2200 N N . ILE A 1 298 ? 6.911 -14.651 -15.765 1.00 85.31 298 ILE A N 1
ATOM 2201 C CA . ILE A 1 298 ? 7.477 -13.901 -16.898 1.00 85.31 298 ILE A CA 1
ATOM 2202 C C . ILE A 1 298 ? 9.008 -13.918 -16.837 1.00 85.31 298 ILE A C 1
ATOM 2204 O O . ILE A 1 298 ? 9.661 -14.129 -17.858 1.00 85.31 298 ILE A O 1
ATOM 2208 N N . TYR A 1 299 ? 9.587 -13.745 -15.647 1.00 80.12 299 TYR A N 1
ATOM 2209 C CA . TYR A 1 299 ? 11.037 -13.741 -15.467 1.00 80.12 299 TYR A CA 1
ATOM 2210 C C . TYR A 1 299 ? 11.675 -15.094 -15.810 1.00 80.12 299 TYR A C 1
ATOM 2212 O O . TYR A 1 299 ? 12.745 -15.135 -16.421 1.00 80.12 299 TYR A O 1
ATOM 2220 N N . SER A 1 300 ? 11.019 -16.212 -15.485 1.00 86.06 300 SER A N 1
ATOM 2221 C CA . SER A 1 300 ? 11.518 -17.543 -15.852 1.00 86.06 300 SER A CA 1
ATOM 2222 C C . SER A 1 300 ? 11.490 -17.788 -17.365 1.00 86.06 300 SER A C 1
ATOM 2224 O O . SER A 1 300 ? 12.412 -18.398 -17.900 1.00 86.06 300 SER A O 1
ATOM 2226 N N . ILE A 1 301 ? 10.496 -17.252 -18.082 1.00 83.94 301 ILE A N 1
ATOM 2227 C CA . ILE A 1 301 ? 10.454 -17.317 -19.551 1.00 83.94 301 ILE A CA 1
ATOM 2228 C C . ILE A 1 301 ? 11.524 -16.413 -20.164 1.00 83.94 301 ILE A C 1
ATOM 2230 O O . ILE A 1 301 ? 12.245 -16.836 -21.064 1.00 83.94 301 ILE A O 1
ATOM 2234 N N . ALA A 1 302 ? 11.646 -15.176 -19.678 1.00 77.56 302 ALA A N 1
ATOM 2235 C CA . ALA A 1 302 ? 12.612 -14.215 -20.201 1.00 77.56 302 ALA A CA 1
ATOM 2236 C C . ALA A 1 302 ? 14.056 -14.706 -20.014 1.00 77.56 302 ALA A C 1
ATOM 2238 O O . ALA A 1 302 ? 14.857 -14.639 -20.944 1.00 77.56 302 ALA A O 1
ATOM 2239 N N . SER A 1 303 ? 14.370 -15.271 -18.845 1.00 76.38 303 SER A N 1
ATOM 2240 C CA . SER A 1 303 ? 15.685 -15.867 -18.575 1.00 76.38 303 SER A CA 1
ATOM 2241 C C . SER A 1 303 ? 15.957 -17.133 -19.395 1.00 76.38 303 SER A C 1
ATOM 2243 O O . SER A 1 303 ? 17.108 -17.385 -19.737 1.00 76.38 303 SER A O 1
ATOM 2245 N N . ALA A 1 304 ? 14.924 -17.893 -19.775 1.00 72.75 304 ALA A N 1
ATOM 2246 C CA . ALA A 1 304 ? 15.060 -19.034 -20.682 1.00 72.75 304 ALA A CA 1
ATOM 2247 C C . ALA A 1 304 ? 15.217 -18.627 -22.161 1.00 72.75 304 ALA A C 1
ATOM 2249 O O . ALA A 1 304 ? 15.793 -19.379 -22.945 1.00 72.75 304 ALA A O 1
ATOM 2250 N N . ALA A 1 305 ? 14.697 -17.457 -22.548 1.00 62.69 305 ALA A N 1
ATOM 2251 C CA . ALA A 1 305 ? 14.747 -16.937 -23.915 1.00 62.69 305 ALA A CA 1
ATOM 2252 C C . ALA A 1 305 ? 15.996 -16.086 -24.209 1.00 62.69 305 ALA A C 1
ATOM 2254 O O . ALA A 1 305 ? 16.319 -15.858 -25.376 1.00 62.69 305 ALA A O 1
ATOM 2255 N N . GLY A 1 306 ? 16.698 -15.610 -23.178 1.00 54.09 306 GLY A N 1
ATOM 2256 C CA . GLY A 1 306 ? 17.956 -14.893 -23.355 1.00 54.09 306 GLY A CA 1
ATOM 2257 C C . GLY A 1 306 ? 19.040 -15.816 -23.930 1.00 54.09 306 GLY A C 1
ATOM 2258 O O . GLY A 1 306 ? 19.198 -16.935 -23.434 1.00 54.09 306 GLY A O 1
ATOM 2259 N N . PRO A 1 307 ? 19.821 -15.388 -24.945 1.00 49.50 307 PRO A N 1
ATOM 2260 C CA . PRO A 1 307 ? 21.054 -16.085 -25.282 1.00 49.50 307 PRO A CA 1
ATOM 2261 C C . PRO A 1 307 ? 21.886 -16.101 -24.005 1.00 49.50 307 PRO A C 1
ATOM 2263 O O . PRO A 1 307 ? 22.134 -15.039 -23.433 1.00 49.50 307 PRO A O 1
ATOM 2266 N N . GLY A 1 308 ? 22.208 -17.303 -23.511 1.00 48.75 308 GLY A N 1
ATOM 2267 C CA . GLY A 1 308 ? 22.880 -17.486 -22.231 1.00 48.75 308 GLY A CA 1
ATOM 2268 C C . GLY A 1 308 ? 23.977 -16.447 -22.066 1.00 48.75 308 GLY A C 1
ATOM 2269 O O . GLY A 1 308 ? 24.716 -16.184 -23.012 1.00 48.75 308 GLY A O 1
ATOM 2270 N N . SER A 1 309 ? 24.025 -15.825 -20.893 1.00 45.16 309 SER A N 1
ATOM 2271 C CA . SER A 1 309 ? 25.018 -14.843 -20.480 1.00 45.16 309 SER A CA 1
ATOM 2272 C C . SER A 1 309 ? 26.434 -15.424 -20.565 1.00 45.16 309 SER A C 1
ATOM 2274 O O . SER A 1 309 ? 27.086 -15.685 -19.559 1.00 45.16 309 SER A O 1
ATOM 2276 N N . THR A 1 310 ? 26.946 -15.628 -21.772 1.00 44.12 310 THR A N 1
ATOM 2277 C CA . THR A 1 310 ? 28.365 -15.659 -22.059 1.00 44.12 310 THR A CA 1
ATOM 2278 C C . THR A 1 310 ? 28.766 -14.207 -22.220 1.00 44.12 310 THR A C 1
ATOM 2280 O O . THR A 1 310 ? 28.973 -13.698 -23.317 1.00 44.12 310 THR A O 1
ATOM 2283 N N . SER A 1 311 ? 28.898 -13.539 -21.078 1.00 46.16 311 SER A N 1
ATOM 2284 C CA . SER A 1 311 ? 29.645 -12.295 -20.904 1.00 46.16 311 SER A CA 1
ATOM 2285 C C . SER A 1 311 ? 31.145 -12.452 -21.214 1.00 46.16 311 SER A C 1
ATOM 2287 O O . SER A 1 311 ? 31.936 -11.561 -20.925 1.00 46.16 311 SER A O 1
ATOM 2289 N N . SER A 1 312 ? 31.572 -13.564 -21.811 1.00 43.22 312 SER A N 1
ATOM 2290 C CA . SER A 1 312 ? 32.877 -13.704 -22.439 1.00 43.22 312 SER A CA 1
ATOM 2291 C C . SER A 1 312 ? 32.746 -13.389 -23.929 1.00 43.22 312 SER A C 1
ATOM 2293 O O . SER A 1 312 ? 32.425 -14.283 -24.707 1.00 43.22 312 SER A O 1
ATOM 2295 N N . CYS A 1 313 ? 33.004 -12.131 -24.323 1.00 47.00 313 CYS A N 1
ATOM 2296 C CA . CYS A 1 313 ? 33.360 -11.762 -25.703 1.00 47.00 313 CYS A CA 1
ATOM 2297 C C . CYS A 1 313 ? 34.460 -12.763 -26.161 1.00 47.00 313 CYS A C 1
ATOM 2299 O O . CYS A 1 313 ? 35.576 -12.672 -25.650 1.00 47.00 313 CYS A O 1
ATOM 2301 N N . PRO A 1 314 ? 34.203 -13.737 -27.066 1.00 43.56 314 PRO A N 1
ATOM 2302 C CA . PRO A 1 314 ? 35.187 -14.775 -27.404 1.00 43.56 314 PRO A CA 1
ATOM 2303 C C . PRO A 1 314 ? 36.262 -14.281 -28.385 1.00 43.56 314 PRO A C 1
ATOM 2305 O O . PRO A 1 314 ? 37.139 -15.039 -28.785 1.00 43.56 314 PRO A O 1
ATOM 2308 N N . PHE A 1 315 ? 36.227 -13.001 -28.756 1.00 45.12 315 PHE A N 1
ATOM 2309 C CA . PHE A 1 315 ? 37.225 -12.379 -29.612 1.00 45.12 315 PHE A CA 1
ATOM 2310 C C . PHE A 1 315 ? 37.945 -11.284 -28.832 1.00 45.12 315 PHE A C 1
ATOM 2312 O O . PHE A 1 315 ? 37.329 -10.315 -28.390 1.00 45.12 315 PHE A O 1
ATOM 2319 N N . SER A 1 316 ? 39.263 -11.435 -28.689 1.00 41.47 316 SER A N 1
ATOM 2320 C CA . SER A 1 316 ? 40.189 -10.477 -28.075 1.00 41.47 316 SER A CA 1
ATOM 2321 C C . SER A 1 316 ? 40.367 -9.201 -28.918 1.00 41.47 316 SER A C 1
ATOM 2323 O O . SER A 1 316 ? 41.485 -8.738 -29.143 1.00 41.47 316 SER A O 1
ATOM 2325 N N . ALA A 1 317 ? 39.279 -8.634 -29.434 1.00 42.34 317 ALA A N 1
ATOM 2326 C CA . ALA A 1 317 ? 39.283 -7.327 -30.063 1.00 42.34 317 ALA A CA 1
ATOM 2327 C C . ALA A 1 317 ? 38.944 -6.293 -28.985 1.00 42.34 317 ALA A C 1
ATOM 2329 O O . ALA A 1 317 ? 37.783 -6.027 -28.682 1.00 42.34 317 ALA A O 1
ATOM 2330 N N . SER A 1 318 ? 39.985 -5.705 -28.401 1.00 45.22 318 SER A N 1
ATOM 2331 C CA . SER A 1 318 ? 39.979 -4.597 -27.434 1.00 45.22 318 SER A CA 1
ATOM 2332 C C . SER A 1 318 ? 39.466 -3.263 -28.017 1.00 45.22 318 SER A C 1
ATOM 2334 O O . SER A 1 318 ? 39.929 -2.184 -27.652 1.00 45.22 318 SER A O 1
ATOM 2336 N N . GLY A 1 319 ? 38.502 -3.316 -28.938 1.00 48.16 319 GLY A N 1
ATOM 2337 C CA . GLY A 1 319 ? 37.959 -2.170 -29.658 1.00 48.16 319 GLY A CA 1
ATOM 2338 C C . GLY A 1 319 ? 36.507 -1.882 -29.289 1.00 48.16 319 GLY A C 1
ATOM 2339 O O . GLY A 1 319 ? 35.772 -2.775 -28.875 1.00 48.16 319 GLY A O 1
ATOM 2340 N N . LEU A 1 320 ? 36.109 -0.621 -29.489 1.00 52.34 320 LEU A N 1
ATOM 2341 C CA . LEU A 1 320 ? 34.786 0.007 -29.318 1.00 52.34 320 LEU A CA 1
ATOM 2342 C C . LEU A 1 320 ? 33.549 -0.909 -29.477 1.00 52.34 320 LEU A C 1
ATOM 2344 O O . LEU A 1 320 ? 32.536 -0.672 -28.827 1.00 52.34 320 LEU A O 1
ATOM 2348 N N . ALA A 1 321 ? 33.633 -1.953 -30.305 1.00 48.81 321 ALA A N 1
ATOM 2349 C CA . ALA A 1 321 ? 32.597 -2.951 -30.536 1.00 48.81 321 ALA A CA 1
ATOM 2350 C C . ALA A 1 321 ? 32.158 -3.710 -29.271 1.00 48.81 321 ALA A C 1
ATOM 2352 O O . ALA A 1 321 ? 30.958 -3.808 -29.062 1.00 48.81 321 ALA A O 1
ATOM 2353 N N . CYS A 1 322 ? 33.055 -4.179 -28.386 1.00 46.53 322 CYS A N 1
ATOM 2354 C CA . CYS A 1 322 ? 32.618 -4.887 -27.161 1.00 46.53 322 CYS A CA 1
ATOM 2355 C C . CYS A 1 322 ? 32.034 -3.892 -26.124 1.00 46.53 322 CYS A C 1
ATOM 2357 O O . CYS A 1 322 ? 31.184 -4.293 -25.347 1.00 46.53 322 CYS A O 1
ATOM 2359 N N . LYS A 1 323 ? 32.360 -2.581 -26.172 1.00 50.75 323 LYS A N 1
ATOM 2360 C CA . LYS A 1 323 ? 31.656 -1.535 -25.384 1.00 50.75 323 LYS A CA 1
ATOM 2361 C C . LYS A 1 323 ? 30.282 -1.175 -25.958 1.00 50.75 323 LYS A C 1
ATOM 2363 O O . LYS A 1 323 ? 29.346 -0.955 -25.197 1.00 50.75 323 LYS A O 1
ATOM 2368 N N . LEU A 1 324 ? 30.152 -1.131 -27.284 1.00 50.78 324 LEU A N 1
ATOM 2369 C CA . LEU A 1 324 ? 28.862 -0.970 -27.962 1.00 50.78 324 LEU A CA 1
ATOM 2370 C C . LEU A 1 324 ? 27.965 -2.191 -27.724 1.00 50.78 324 LEU A C 1
ATOM 2372 O O . LEU A 1 324 ? 26.780 -2.026 -27.476 1.00 50.78 324 LEU A O 1
ATOM 2376 N N . TRP A 1 325 ? 28.530 -3.401 -27.713 1.00 44.72 325 TRP A N 1
ATOM 2377 C CA . TRP A 1 325 ? 27.787 -4.633 -27.451 1.00 44.72 325 TRP A CA 1
ATOM 2378 C C . TRP A 1 325 ? 27.519 -4.875 -25.966 1.00 44.72 325 TRP A C 1
ATOM 2380 O O . TRP A 1 325 ? 26.422 -5.295 -25.641 1.00 44.72 325 TRP A O 1
ATOM 2390 N N . SER A 1 326 ? 28.437 -4.564 -25.043 1.00 42.94 326 SER A N 1
ATOM 2391 C CA . SER A 1 326 ? 28.162 -4.644 -23.597 1.00 42.94 326 SER A CA 1
ATOM 2392 C C . SER A 1 326 ? 27.149 -3.592 -23.156 1.00 42.94 326 SER A C 1
ATOM 2394 O O . SER A 1 326 ? 26.387 -3.837 -22.231 1.00 42.94 326 SER A O 1
ATOM 2396 N N . GLY A 1 327 ? 27.119 -2.439 -23.835 1.00 45.47 327 GLY A N 1
ATOM 2397 C CA . GLY A 1 327 ? 26.051 -1.458 -23.688 1.00 45.47 327 GLY A CA 1
ATOM 2398 C C . GLY A 1 327 ? 24.702 -1.997 -24.157 1.00 45.47 327 GLY A C 1
ATOM 2399 O O . GLY A 1 327 ? 23.701 -1.635 -23.570 1.00 45.47 327 GLY A O 1
ATOM 2400 N N . VAL A 1 328 ? 24.670 -2.894 -25.150 1.00 43.44 328 VAL A N 1
ATOM 2401 C CA . VAL A 1 328 ? 23.445 -3.545 -25.654 1.00 43.44 328 VAL A CA 1
ATOM 2402 C C . VAL A 1 328 ? 23.080 -4.817 -24.865 1.00 43.44 328 VAL A C 1
ATOM 2404 O O . VAL A 1 328 ? 21.907 -5.136 -24.747 1.00 43.44 328 VAL A O 1
ATOM 2407 N N . ALA A 1 329 ? 24.058 -5.523 -24.293 1.00 36.38 329 ALA A N 1
ATOM 2408 C CA . ALA A 1 329 ? 23.888 -6.792 -23.578 1.00 36.38 329 ALA A CA 1
ATOM 2409 C C . ALA A 1 329 ? 23.675 -6.639 -22.058 1.00 36.38 329 ALA A C 1
ATOM 2411 O O . ALA A 1 329 ? 23.420 -7.629 -21.380 1.00 36.38 329 ALA A O 1
ATOM 2412 N N . GLN A 1 330 ? 23.798 -5.423 -21.510 1.00 35.69 330 GLN A N 1
ATOM 2413 C CA . GLN A 1 330 ? 23.317 -5.086 -20.160 1.00 35.69 330 GLN A CA 1
ATOM 2414 C C . GLN A 1 330 ? 21.852 -4.596 -20.146 1.00 35.69 330 GLN A C 1
ATOM 2416 O O . GLN A 1 330 ? 21.385 -4.144 -19.099 1.00 35.69 330 GLN A O 1
ATOM 2421 N N . PHE A 1 331 ? 21.137 -4.694 -21.276 1.00 40.88 331 PHE A N 1
ATOM 2422 C CA . PHE A 1 331 ? 19.684 -4.507 -21.364 1.00 40.88 331 PHE A CA 1
ATOM 2423 C C . PHE A 1 331 ? 18.937 -5.835 -21.247 1.00 40.88 331 PHE A C 1
ATOM 2425 O O . PHE A 1 331 ? 19.378 -6.817 -21.886 1.00 40.88 331 PHE A O 1
#

pLDDT: mean 75.96, std 15.42, range [35.69, 97.38]

Sequence (331 aa):
MPAFRATLLAIVAFVVLNLFLVNSYAAPQIATVTCILNGASMTPGACLGSAIPLALIGILLSLIIGAAIFMFGEVFNYQPLKGFYKRELRETLKSALLIAIIFSVLIIASSIAVSFAGNAPSTTAGPTALTDNLANLYTAVNTTYLQPQVQSSYNAFGGLMGLSIGTDLLKSFTLSSWFPIPIWLGPIGIVGAVQSGSVAQIFQSNYIDSLGAQSGLSLISITAIYTTTVLIVFLFQSNLLYVMAAVGLGVFIPIGIVMRAFPFIRGIGGTLIAIGIGIAIVYPVLLLALNLPVTNYIYSIASAAGPGSTSSCPFSASGLACKLWSGVAQF

Foldseek 3Di:
DVVVVVVVVVVVVLVVVLVVVVVVPDPPDQFFFLFPVPRDGHHLLVSLLVLVVVLVVLLVVLVVVLVVLVVVCVVVVPVVSVVVSVVSVVLSVVLVVVVVVLVVVLLVLLCVLLVLLVHHQDPDDDSVSSSVSLVSNLVSLVPVPLVVQLVVLVVQLVLLVLVLVVLVCLQADKDWDKDWDFDCPPDDGDTDIDIDIDRDRVDDDPVQPVVPPVSSCPVSVVSNVVSSVSSVVSSVVSVQLSVLSNCLSRPQQSVLSNLCSDPVSNVVSVVSNVSSCCSNRVVSSVSSVPVVVVVVVVVVVVCVPDPPPPVPPVDPPPDPVNVSVVSNVVD